Protein AF-A0A560RLJ2-F1 (afdb_monomer_lite)

Secondary structure (DSSP, 8-state):
-HHHHHHSPPEEEHHHHHHHHHS-HHHHHHHHTTS-SSS--SEEE--HHHHHHHHHHHTS----GGGG-----GGGGTGGG-TT----HHHHHHHHHHHHHHHHHHHHHHHGGGGHHHH-THHHH--GGGHHHHHHHHHHHHH-HHHHHHHHHHHHHH-TTS-HHHHTT--TT-HHHHHHHHHHHHHHHHHHH-TT---SS--HHHHHHHHHHHHHHHHHHHHHHHTEEE---HHHHHHHHHH-TTSEEE-

Radius of gyration: 19.1 Å; chains: 1; bounding box: 43×43×51 Å

Foldseek 3Di:
DDVCQVPDAAEDEPLNVLVLLVDALQSSLVVLVPFDPDLDRHF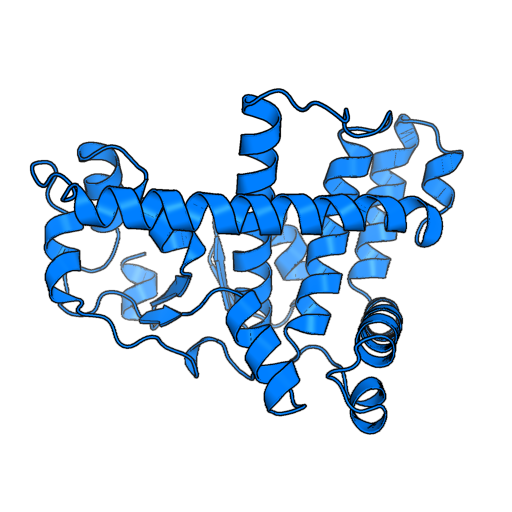YFYFLVVQQVVCLQVVDQSAASVVRTDDDRSNCSVLSNDSPRDDDPVVVVVSVVVVVVLLVLLVVLQVCLVCCCVLQVVLVPDDLVCLVVSLVVVLLLLLDWVSLLVVLLVVQVPDPRHDNVCSVVDGQSHLSSLLSSLSSNLSSVVCSVCVVGADPDHDPVRSVVSSVSSSLSRQLSNCSNNLEHEDPDPSSVVSCCSNRVPGHYHD

Structure (mmCIF, N/CA/C/O backbone):
data_AF-A0A560RLJ2-F1
#
_entry.id   AF-A0A560RLJ2-F1
#
loop_
_atom_site.group_PDB
_atom_site.id
_atom_site.type_symbol
_atom_site.label_atom_id
_atom_site.label_alt_id
_atom_site.label_comp_id
_atom_site.label_asym_id
_atom_site.label_entity_id
_atom_site.label_seq_id
_atom_site.pdbx_PDB_ins_code
_atom_site.Cartn_x
_atom_site.Cartn_y
_atom_site.Cartn_z
_atom_site.occupancy
_atom_site.B_iso_or_equiv
_atom_site.auth_seq_id
_atom_site.auth_comp_id
_atom_site.auth_asym_id
_atom_site.auth_atom_id
_atom_site.pdbx_PDB_model_num
ATOM 1 N N . MET A 1 1 ? -19.774 3.780 5.377 1.00 77.88 1 MET A N 1
ATOM 2 C CA . MET A 1 1 ? -19.182 3.011 6.492 1.00 77.88 1 MET A CA 1
ATOM 3 C C . MET A 1 1 ? -20.236 2.229 7.249 1.00 77.88 1 MET A C 1
ATOM 5 O O . MET A 1 1 ? -20.158 1.018 7.189 1.00 77.88 1 MET A O 1
ATOM 9 N N . THR A 1 2 ? -21.244 2.849 7.870 1.00 74.94 2 THR A N 1
ATOM 10 C CA . THR A 1 2 ? -22.299 2.114 8.603 1.00 74.94 2 THR A CA 1
ATOM 11 C C . THR A 1 2 ? -23.040 1.082 7.746 1.00 74.94 2 THR A C 1
ATOM 13 O O . THR A 1 2 ? -23.203 -0.054 8.168 1.00 74.94 2 THR A O 1
ATOM 16 N N . GLU A 1 3 ? -23.422 1.449 6.520 1.00 81.50 3 GLU A N 1
ATOM 17 C CA . GLU A 1 3 ? -24.050 0.522 5.567 1.00 81.50 3 GLU A CA 1
ATOM 18 C C . GLU A 1 3 ? -23.099 -0.616 5.163 1.00 81.50 3 GLU A C 1
ATOM 20 O O . GLU A 1 3 ? -23.467 -1.781 5.264 1.00 81.50 3 GLU A O 1
ATOM 25 N N . LEU A 1 4 ? -21.840 -0.299 4.833 1.00 85.62 4 LEU A N 1
ATOM 26 C CA . LEU A 1 4 ? -20.817 -1.309 4.518 1.00 85.62 4 LEU A CA 1
ATOM 27 C C . LEU A 1 4 ? -20.626 -2.299 5.671 1.00 85.62 4 LEU A C 1
ATOM 29 O O . LEU A 1 4 ? -20.610 -3.502 5.456 1.00 85.62 4 LEU A O 1
ATOM 33 N N . ALA A 1 5 ? -20.548 -1.797 6.900 1.00 85.69 5 ALA A N 1
ATOM 34 C CA . ALA A 1 5 ? -20.342 -2.618 8.084 1.00 85.69 5 ALA A CA 1
ATOM 35 C C . ALA A 1 5 ? -21.548 -3.496 8.449 1.00 85.69 5 ALA A C 1
ATOM 37 O O . ALA A 1 5 ? -21.397 -4.462 9.188 1.00 85.69 5 ALA A O 1
ATOM 38 N N . SER A 1 6 ? -22.750 -3.166 7.961 1.00 84.94 6 SER A N 1
ATOM 39 C CA . SER A 1 6 ? -23.927 -4.021 8.154 1.00 84.94 6 SER A CA 1
ATOM 40 C C . SER A 1 6 ? -23.924 -5.262 7.256 1.00 84.94 6 SER A C 1
ATOM 42 O O . SER A 1 6 ? -24.571 -6.250 7.594 1.00 84.94 6 SER A O 1
ATOM 44 N N . ALA A 1 7 ? -23.187 -5.223 6.142 1.00 87.44 7 ALA A N 1
ATOM 45 C CA . ALA A 1 7 ? -23.114 -6.308 5.165 1.00 87.44 7 ALA A CA 1
ATOM 46 C C . ALA A 1 7 ? -21.740 -7.003 5.118 1.00 87.44 7 ALA A C 1
ATOM 48 O O . ALA A 1 7 ? -21.640 -8.120 4.612 1.00 87.44 7 ALA A O 1
ATOM 49 N N . HIS A 1 8 ? -20.688 -6.370 5.649 1.00 91.19 8 HIS A N 1
ATOM 50 C CA . HIS A 1 8 ? -19.304 -6.830 5.529 1.00 91.19 8 HIS A CA 1
ATOM 51 C C . HIS A 1 8 ? -18.520 -6.670 6.833 1.00 91.19 8 HIS A C 1
ATOM 53 O O . HIS A 1 8 ? -18.720 -5.717 7.588 1.00 91.19 8 HIS A O 1
ATOM 59 N N . GLY A 1 9 ? -17.555 -7.569 7.050 1.00 92.44 9 GLY A N 1
ATOM 60 C CA . GLY A 1 9 ? -16.481 -7.343 8.014 1.00 92.44 9 GLY A CA 1
ATOM 61 C C . GLY A 1 9 ? -15.547 -6.245 7.507 1.00 92.44 9 GLY A C 1
ATOM 62 O O . GLY A 1 9 ? -15.152 -6.251 6.342 1.00 92.44 9 GLY A O 1
ATOM 63 N N . LEU A 1 10 ? -15.212 -5.283 8.366 1.00 94.88 10 LEU A N 1
ATOM 64 C CA . LEU A 1 10 ? -14.292 -4.204 8.018 1.00 94.88 10 LEU A CA 1
ATOM 65 C C . LEU A 1 10 ? -12.871 -4.586 8.418 1.00 94.88 10 LEU A C 1
ATOM 67 O O . LEU A 1 10 ? -12.620 -4.829 9.595 1.00 94.88 10 LEU A O 1
ATOM 71 N N . LEU A 1 11 ? -11.940 -4.575 7.468 1.00 95.75 11 LEU A N 1
ATOM 72 C CA . LEU A 1 11 ? -10.513 -4.692 7.757 1.00 95.75 11 LEU A CA 1
ATOM 73 C C . LEU A 1 11 ? -9.901 -3.293 7.858 1.00 95.75 11 LEU A C 1
ATOM 75 O O . LEU A 1 11 ? -10.120 -2.442 6.996 1.00 95.75 11 LEU A O 1
ATOM 79 N N . MET A 1 12 ? -9.133 -3.054 8.913 1.00 94.50 12 MET A N 1
ATOM 80 C CA . MET A 1 12 ? -8.344 -1.844 9.102 1.00 94.50 12 MET A CA 1
ATOM 81 C C . MET A 1 12 ? -6.872 -2.209 8.985 1.00 94.50 12 MET A C 1
ATOM 83 O O . MET A 1 12 ? -6.400 -3.099 9.681 1.00 94.50 12 MET A O 1
ATOM 87 N N . THR A 1 13 ? -6.137 -1.520 8.120 1.00 92.50 13 THR A N 1
ATOM 88 C CA . THR A 1 13 ? -4.685 -1.692 8.031 1.00 92.50 13 THR A CA 1
ATOM 89 C C . THR A 1 13 ? -3.998 -0.973 9.190 1.00 92.50 13 THR A C 1
ATOM 91 O O . THR A 1 13 ? -4.479 0.066 9.651 1.00 92.50 13 THR A O 1
ATOM 94 N N . ASP A 1 14 ? -2.837 -1.470 9.626 1.00 89.69 14 ASP A N 1
ATOM 95 C CA . ASP A 1 14 ? -1.974 -0.747 10.578 1.00 89.69 14 ASP A CA 1
ATOM 96 C C . ASP A 1 14 ? -1.680 0.697 10.112 1.00 89.69 14 ASP A C 1
ATOM 98 O O . ASP A 1 14 ? -1.625 1.618 10.927 1.00 89.69 14 ASP A O 1
ATOM 102 N N . ALA A 1 15 ? -1.524 0.899 8.798 1.00 87.31 15 ALA A N 1
ATOM 103 C CA . ALA A 1 15 ? -1.328 2.201 8.161 1.00 87.31 15 ALA A CA 1
ATOM 104 C C . ALA A 1 15 ? -2.524 3.148 8.362 1.00 87.31 15 ALA A C 1
ATOM 106 O O . ALA A 1 15 ? -2.349 4.298 8.767 1.00 87.31 15 ALA A O 1
ATOM 107 N N . LEU A 1 16 ? -3.749 2.662 8.135 1.00 90.44 16 LEU A N 1
ATOM 108 C CA . LEU A 1 16 ? -4.960 3.453 8.347 1.00 90.44 16 LEU A CA 1
ATOM 109 C C . LEU A 1 16 ? -5.159 3.756 9.833 1.00 90.44 16 LEU A C 1
ATOM 111 O O . LEU A 1 16 ? -5.475 4.891 10.182 1.00 90.44 16 LEU A O 1
ATOM 115 N N . LEU A 1 17 ? -4.940 2.775 10.714 1.00 91.12 17 LEU A N 1
ATOM 116 C CA . LEU A 1 17 ? -5.025 3.004 12.154 1.00 91.12 17 LEU A CA 1
ATOM 117 C C . LEU A 1 17 ? -4.051 4.107 12.589 1.00 91.12 17 LEU A C 1
ATOM 119 O O . LEU A 1 17 ? -4.462 5.020 13.302 1.00 91.12 17 LEU A O 1
ATOM 123 N N . TYR A 1 18 ? -2.798 4.054 12.121 1.00 89.69 18 TYR A N 1
ATOM 124 C CA . TYR A 1 18 ? -1.787 5.083 12.374 1.00 89.69 18 TYR A CA 1
ATOM 125 C C . TYR A 1 18 ? -2.265 6.484 11.962 1.00 89.69 18 TYR A C 1
ATOM 127 O O . TYR A 1 18 ? -2.217 7.410 12.776 1.00 89.69 18 TYR A O 1
ATOM 135 N N . GLU A 1 19 ? -2.780 6.640 10.740 1.00 90.31 19 GLU A N 1
ATOM 136 C CA . GLU A 1 19 ? -3.277 7.934 10.257 1.00 90.31 19 GLU A CA 1
ATOM 137 C C . GLU A 1 19 ? -4.464 8.440 11.083 1.00 90.31 19 GLU A C 1
ATOM 139 O O . GLU A 1 19 ? -4.521 9.618 11.444 1.00 90.31 19 GLU A O 1
ATOM 144 N N . LEU A 1 20 ? -5.378 7.546 11.473 1.00 91.56 20 LEU A N 1
ATOM 145 C CA . LEU A 1 20 ? -6.522 7.913 12.302 1.00 91.56 20 LEU A CA 1
ATOM 146 C C . LEU A 1 20 ? -6.104 8.381 13.705 1.00 91.56 20 LEU A C 1
ATOM 148 O O . LEU A 1 20 ? -6.685 9.331 14.231 1.00 91.56 20 LEU A O 1
ATOM 152 N N . VAL A 1 21 ? -5.097 7.754 14.322 1.00 90.19 21 VAL A N 1
ATOM 153 C CA . VAL A 1 21 ? -4.627 8.134 15.671 1.00 90.19 21 VAL A CA 1
ATOM 154 C C . VAL A 1 21 ? -3.652 9.318 15.674 1.00 90.19 21 VAL A C 1
ATOM 156 O O . VAL A 1 21 ? -3.372 9.887 16.731 1.00 90.19 21 VAL A O 1
ATOM 159 N N . LYS A 1 22 ? -3.126 9.709 14.511 1.00 89.00 22 LYS A N 1
ATOM 160 C CA . LYS A 1 22 ? -2.247 10.876 14.338 1.00 89.00 22 LYS A CA 1
ATOM 161 C C . LYS A 1 22 ? -3.000 12.208 14.411 1.00 89.00 22 LYS A C 1
ATOM 163 O O . LYS A 1 22 ? -2.393 13.210 14.788 1.00 89.00 22 LYS A O 1
ATOM 168 N N . GLY A 1 23 ? -4.291 12.218 14.071 1.00 87.69 23 GLY A N 1
ATOM 169 C CA . GLY A 1 23 ? -5.138 13.412 14.115 1.00 87.69 23 GLY A CA 1
ATOM 170 C C . GLY A 1 23 ? -5.290 14.015 15.513 1.00 87.69 23 GLY A C 1
ATOM 171 O O . GLY A 1 23 ? -5.015 13.372 16.532 1.00 87.69 23 GLY A O 1
ATOM 172 N N . THR A 1 24 ? -5.762 15.262 15.560 1.00 91.56 24 THR A N 1
ATOM 173 C CA . THR A 1 24 ? -6.145 15.909 16.825 1.00 91.56 24 THR A CA 1
ATOM 174 C C . THR A 1 24 ? -7.273 15.143 17.520 1.00 91.56 24 THR A C 1
ATOM 176 O O . THR A 1 24 ? -7.962 14.333 16.900 1.00 91.56 24 THR A O 1
ATOM 179 N N . ASP A 1 25 ? -7.494 15.397 18.813 1.00 93.25 25 ASP A N 1
ATOM 180 C CA . ASP A 1 25 ? -8.511 14.677 19.594 1.00 93.25 25 ASP A CA 1
ATOM 181 C C . ASP A 1 25 ? -9.916 14.785 18.974 1.00 93.25 25 ASP A C 1
ATOM 183 O O . ASP A 1 25 ? -10.632 13.789 18.866 1.00 93.25 25 ASP A O 1
ATOM 187 N N . THR A 1 26 ? -10.273 15.959 18.449 1.00 94.00 26 THR A N 1
ATOM 188 C CA . THR A 1 26 ? -11.558 16.197 17.778 1.00 94.00 26 THR A CA 1
ATOM 189 C C . THR A 1 26 ? -11.648 15.547 16.397 1.00 94.00 26 THR A C 1
ATOM 191 O O . THR A 1 26 ? -12.691 14.988 16.052 1.00 94.00 26 THR A O 1
ATOM 194 N N . GLU A 1 27 ? -10.578 15.590 15.599 1.00 94.75 27 GLU A N 1
ATOM 195 C CA . GLU A 1 27 ? -10.529 14.938 14.284 1.00 94.75 27 GLU A CA 1
ATOM 196 C C . GLU A 1 27 ? -10.617 13.419 14.416 1.00 94.75 27 GLU A C 1
ATOM 198 O O . GLU A 1 27 ? -11.459 12.796 13.767 1.00 94.75 27 GLU A O 1
ATOM 203 N N . ARG A 1 28 ? -9.806 12.839 15.310 1.00 94.75 28 ARG A N 1
ATOM 204 C CA . ARG A 1 28 ? -9.797 11.407 15.611 1.00 94.75 28 ARG A CA 1
ATOM 205 C C . ARG A 1 28 ? -11.184 10.941 16.043 1.00 94.75 28 ARG A C 1
ATOM 207 O O . ARG A 1 28 ? -11.714 10.012 15.433 1.00 94.75 28 ARG A O 1
ATOM 214 N N . ALA A 1 29 ? -11.804 11.633 17.001 1.00 94.44 29 ALA A N 1
ATOM 215 C CA . ALA A 1 29 ? -13.177 11.360 17.422 1.00 94.44 29 ALA A CA 1
ATOM 216 C C . ALA A 1 29 ? -14.156 11.379 16.241 1.00 94.44 29 ALA A C 1
ATOM 218 O O . ALA A 1 29 ? -14.927 10.437 16.048 1.00 94.44 29 ALA A O 1
ATOM 219 N N . GLY A 1 30 ? -14.075 12.405 15.390 1.00 94.56 30 GLY A N 1
ATOM 220 C CA . GLY A 1 30 ? -14.908 12.530 14.195 1.00 94.56 30 GLY A CA 1
ATOM 221 C C . GLY A 1 30 ? -14.691 11.427 13.152 1.00 94.56 30 GLY A C 1
ATOM 222 O O . GLY A 1 30 ? -15.638 11.044 12.459 1.00 94.56 30 GLY A O 1
ATOM 223 N N . TRP A 1 31 ? -13.474 10.896 13.017 1.00 93.94 31 TRP A N 1
ATOM 224 C CA . TRP A 1 31 ? -13.189 9.787 12.107 1.00 93.94 31 TRP A CA 1
ATOM 225 C C . TRP A 1 31 ? -13.651 8.444 12.674 1.00 93.94 31 TRP A C 1
ATOM 227 O O . TRP A 1 31 ? -14.351 7.708 11.974 1.00 93.94 31 TRP A O 1
ATOM 237 N N . PHE A 1 32 ? -13.338 8.144 13.937 1.00 93.00 32 PHE A N 1
ATOM 238 C CA . PHE A 1 32 ? -13.761 6.902 14.591 1.00 93.00 32 PHE A CA 1
ATOM 239 C C . PHE A 1 32 ? -15.283 6.827 14.770 1.00 93.00 32 PHE A C 1
ATOM 241 O O . PHE A 1 32 ? -15.855 5.743 14.662 1.00 93.00 32 PHE A O 1
ATOM 248 N N . ALA A 1 33 ? -15.970 7.966 14.916 1.00 92.56 33 ALA A N 1
ATOM 249 C CA . ALA A 1 33 ? -17.431 8.031 14.949 1.00 92.56 33 ALA A CA 1
ATOM 250 C C . ALA A 1 33 ? -18.114 7.483 13.677 1.00 92.56 33 ALA A C 1
ATOM 252 O O . ALA A 1 33 ? -19.304 7.171 13.709 1.00 92.56 33 ALA A O 1
ATOM 253 N N . ARG A 1 34 ? -17.384 7.343 12.559 1.00 91.44 34 ARG A N 1
ATOM 254 C CA . ARG A 1 34 ? -17.909 6.797 11.294 1.00 91.44 34 ARG A CA 1
ATOM 255 C C . ARG A 1 34 ? -18.004 5.272 11.279 1.00 91.44 34 ARG A C 1
ATOM 257 O O . ARG A 1 34 ? -18.688 4.729 10.410 1.00 91.44 34 ARG A O 1
ATOM 264 N N . PHE A 1 35 ? -17.300 4.587 12.176 1.00 91.00 35 PHE A N 1
ATOM 265 C CA . PHE A 1 35 ? -17.398 3.137 12.333 1.00 91.00 35 PHE A CA 1
ATOM 266 C C . PHE A 1 35 ? -18.646 2.776 13.152 1.00 91.00 35 PHE A C 1
ATOM 268 O O . PHE A 1 35 ? -19.163 3.634 13.866 1.00 91.00 35 PHE A O 1
ATOM 275 N N . PRO A 1 36 ? -19.161 1.540 13.100 1.00 90.31 36 PRO A N 1
ATOM 276 C CA . PRO A 1 36 ? -20.263 1.132 13.972 1.00 90.31 36 PRO A CA 1
ATOM 277 C C . PRO A 1 36 ? -19.899 1.290 15.450 1.00 90.31 36 PRO A C 1
ATOM 279 O O . PRO A 1 36 ? -18.736 1.140 15.820 1.00 90.31 36 PRO A O 1
ATOM 282 N N . ASP A 1 37 ? -20.879 1.611 16.290 1.00 89.88 37 ASP A N 1
ATOM 283 C CA . ASP A 1 37 ? -20.700 1.678 17.743 1.00 89.88 37 ASP A CA 1
ATOM 284 C C . ASP A 1 37 ? -20.945 0.295 18.361 1.00 89.88 37 ASP A C 1
ATOM 286 O O . ASP A 1 37 ? -22.002 -0.003 18.912 1.00 89.88 37 ASP A O 1
ATOM 290 N N . VAL A 1 38 ? -19.989 -0.606 18.136 1.00 88.69 38 VAL A N 1
ATOM 291 C CA . VAL A 1 38 ? -20.006 -1.994 18.613 1.00 88.69 38 VAL A CA 1
ATOM 292 C C . VAL A 1 38 ? -18.637 -2.347 19.181 1.00 88.69 38 VAL A C 1
ATOM 294 O O . VAL A 1 38 ? -17.642 -1.716 18.835 1.00 88.69 38 VAL A O 1
ATOM 297 N N . ALA A 1 39 ? -18.570 -3.386 20.016 1.00 86.75 39 ALA A N 1
ATOM 298 C CA . ALA A 1 39 ? -17.339 -3.773 20.709 1.00 86.75 39 ALA A CA 1
ATOM 299 C C . ALA A 1 39 ? -16.160 -4.078 19.769 1.00 86.75 39 ALA A C 1
ATOM 301 O O . ALA A 1 39 ? -15.018 -3.876 20.157 1.00 86.75 39 ALA A O 1
ATOM 302 N N . ARG A 1 40 ? -16.426 -4.561 18.550 1.00 90.44 40 ARG A N 1
ATOM 303 C CA . ARG A 1 40 ? -15.408 -4.921 17.554 1.00 90.44 40 ARG A CA 1
ATOM 304 C C . ARG A 1 40 ? -15.777 -4.322 16.191 1.00 90.44 40 ARG A C 1
ATOM 306 O O . ARG A 1 40 ? -16.392 -5.003 15.375 1.00 90.44 40 ARG A O 1
ATOM 313 N N . PRO A 1 41 ? -15.504 -3.024 15.965 1.00 92.00 41 PRO A N 1
ATOM 314 C CA . PRO A 1 41 ? -16.004 -2.303 14.790 1.00 92.00 41 PRO A CA 1
ATOM 315 C C . PRO A 1 41 ? -15.224 -2.584 13.496 1.00 92.00 41 PRO A C 1
ATOM 317 O O . PRO A 1 41 ? -15.685 -2.218 12.415 1.00 92.00 41 PRO A O 1
ATOM 320 N N . PHE A 1 42 ? -14.042 -3.186 13.606 1.00 94.25 42 PHE A N 1
ATOM 321 C CA . PHE A 1 42 ? -13.166 -3.601 12.513 1.00 94.25 42 PHE A CA 1
ATOM 322 C C . PHE A 1 42 ? -12.213 -4.690 13.016 1.00 94.25 42 PHE A C 1
ATOM 324 O O . PHE A 1 42 ? -12.063 -4.861 14.225 1.00 94.25 42 PHE A O 1
ATOM 331 N N . GLU A 1 43 ? -11.532 -5.366 12.100 1.00 95.44 43 GLU A N 1
ATOM 332 C CA . GLU A 1 43 ? -10.410 -6.261 12.367 1.00 95.44 43 GLU A CA 1
ATOM 333 C C . GLU A 1 43 ? -9.105 -5.599 11.936 1.00 95.44 43 GLU A C 1
ATOM 335 O O . GLU A 1 43 ? -9.005 -5.103 10.814 1.00 95.44 43 GLU A O 1
ATOM 340 N N . LEU A 1 44 ? -8.104 -5.563 12.816 1.00 95.38 44 LEU A N 1
ATOM 341 C CA . LEU A 1 44 ? -6.805 -4.985 12.476 1.00 95.38 44 LEU A CA 1
ATOM 342 C C . LEU A 1 44 ? -5.967 -6.016 11.717 1.00 95.38 44 LEU A C 1
ATOM 344 O O . LEU A 1 44 ? -5.699 -7.094 12.241 1.00 95.38 44 LEU A O 1
ATOM 348 N N . ILE A 1 45 ? -5.519 -5.674 10.514 1.00 96.31 45 ILE A N 1
ATOM 349 C CA . ILE A 1 45 ? -4.607 -6.488 9.705 1.00 96.31 45 ILE A CA 1
ATOM 350 C C . ILE A 1 45 ? -3.217 -5.840 9.658 1.00 96.31 45 ILE A C 1
ATOM 352 O O . ILE A 1 45 ? -3.103 -4.609 9.728 1.00 96.31 45 ILE A O 1
ATOM 356 N N . PRO A 1 46 ? -2.147 -6.647 9.570 1.00 93.75 46 PRO A N 1
ATOM 357 C CA . PRO A 1 46 ? -0.791 -6.135 9.644 1.00 93.75 46 PRO A CA 1
ATOM 358 C C . PRO A 1 46 ? -0.407 -5.348 8.384 1.00 93.75 46 PRO A C 1
ATOM 360 O O . PRO A 1 46 ? -1.068 -5.421 7.347 1.00 93.75 46 PRO A O 1
ATOM 363 N N . ASN A 1 47 ? 0.688 -4.591 8.468 1.00 92.19 47 ASN A N 1
ATOM 364 C CA . ASN A 1 47 ? 1.280 -3.950 7.292 1.00 92.19 47 ASN A CA 1
ATOM 365 C C . ASN A 1 47 ? 1.788 -4.986 6.253 1.00 92.19 47 ASN A C 1
ATOM 367 O O . ASN A 1 47 ? 2.028 -6.150 6.599 1.00 92.19 47 ASN A O 1
ATOM 371 N N . PRO A 1 48 ? 2.010 -4.578 4.987 1.00 94.44 48 PRO A N 1
ATOM 372 C CA . PRO A 1 48 ? 2.536 -5.474 3.954 1.00 94.44 48 PRO A CA 1
ATOM 373 C C . PRO A 1 48 ? 3.873 -6.136 4.303 1.00 94.44 48 PRO A C 1
ATOM 375 O O . PRO A 1 48 ? 4.084 -7.291 3.946 1.00 94.44 48 PRO A O 1
ATOM 378 N N . GLY A 1 49 ? 4.757 -5.452 5.038 1.00 92.81 49 GLY A N 1
ATOM 379 C CA . GLY A 1 49 ? 6.066 -5.989 5.423 1.00 92.81 49 GLY A CA 1
ATOM 380 C C . GLY A 1 49 ? 5.981 -7.250 6.293 1.00 92.81 49 GLY A C 1
ATOM 381 O O . GLY A 1 49 ? 6.793 -8.163 6.143 1.00 92.81 49 GLY A O 1
ATOM 382 N N . VAL A 1 50 ? 4.972 -7.357 7.164 1.00 93.56 50 VAL A N 1
ATOM 383 C CA . VAL A 1 50 ? 4.707 -8.588 7.932 1.00 93.56 50 VAL A CA 1
ATOM 384 C C . VAL A 1 50 ? 4.283 -9.729 7.008 1.00 93.56 50 VAL A C 1
ATOM 386 O O . VAL A 1 50 ? 4.778 -10.844 7.160 1.00 93.56 50 VAL A O 1
ATOM 389 N N . LEU A 1 51 ? 3.411 -9.459 6.033 1.00 95.88 51 LEU A N 1
ATOM 390 C CA . LEU A 1 51 ? 2.970 -10.473 5.071 1.00 95.88 51 LEU A CA 1
ATOM 391 C C . LEU A 1 51 ? 4.121 -10.923 4.166 1.00 95.88 51 LEU A C 1
ATOM 393 O O . LEU A 1 51 ? 4.258 -12.111 3.904 1.00 95.88 51 LEU A O 1
ATOM 397 N N . MET A 1 52 ? 5.003 -10.009 3.758 1.00 93.56 52 MET A N 1
ATOM 398 C CA . MET A 1 52 ? 6.205 -10.360 2.995 1.00 93.56 52 MET A CA 1
ATOM 399 C C . MET A 1 52 ? 7.139 -11.250 3.800 1.00 93.56 52 MET A C 1
ATOM 401 O O . MET A 1 52 ? 7.679 -12.219 3.277 1.00 93.56 52 MET A O 1
ATOM 405 N N . ARG A 1 53 ? 7.320 -10.952 5.092 1.00 92.62 53 ARG A N 1
ATOM 406 C CA . ARG A 1 53 ? 8.099 -11.815 5.982 1.00 92.62 53 ARG A CA 1
ATOM 407 C C . ARG A 1 53 ? 7.486 -13.206 6.079 1.00 92.62 53 ARG A C 1
ATOM 409 O O . ARG A 1 53 ? 8.222 -14.181 6.006 1.00 92.62 53 ARG A O 1
ATOM 416 N N . HIS A 1 54 ? 6.161 -13.302 6.158 1.00 94.00 54 HIS A N 1
ATOM 417 C CA . HIS A 1 54 ? 5.479 -14.590 6.099 1.00 94.00 54 HIS A CA 1
ATOM 418 C C . HIS A 1 54 ? 5.778 -15.329 4.785 1.00 94.00 54 HIS A C 1
ATOM 420 O O . HIS A 1 54 ? 6.043 -16.530 4.826 1.00 94.00 54 HIS A O 1
ATOM 426 N N . GLU A 1 55 ? 5.782 -14.643 3.636 1.00 93.44 55 GLU A N 1
ATOM 427 C CA . GLU A 1 55 ? 6.163 -15.266 2.359 1.00 93.44 55 GLU A CA 1
ATOM 428 C C . GLU A 1 55 ? 7.597 -15.775 2.351 1.00 93.44 55 GLU A C 1
ATOM 430 O O . GLU A 1 55 ? 7.850 -16.865 1.848 1.00 93.44 55 GLU A O 1
ATOM 435 N N . LEU A 1 56 ? 8.522 -15.005 2.924 1.00 89.50 56 LEU A N 1
ATOM 436 C CA . LEU A 1 56 ? 9.932 -15.371 3.045 1.00 89.50 56 LEU A CA 1
ATOM 437 C C . LEU A 1 56 ? 10.111 -16.597 3.954 1.00 89.50 56 LEU A C 1
ATOM 439 O O . LEU A 1 56 ? 10.782 -17.554 3.584 1.00 89.50 56 LEU A O 1
ATOM 443 N N . GLU A 1 57 ? 9.488 -16.587 5.134 1.00 90.75 57 GLU A N 1
ATOM 444 C CA . GLU A 1 57 ? 9.623 -17.637 6.152 1.00 90.75 57 GLU A CA 1
ATOM 445 C C . GLU A 1 57 ? 8.965 -18.957 5.732 1.00 90.75 57 GLU A C 1
ATOM 447 O O . GLU A 1 57 ? 9.505 -20.032 5.994 1.00 90.75 57 GLU A O 1
ATOM 452 N N . ASN A 1 58 ? 7.805 -18.881 5.076 1.00 90.44 58 ASN A N 1
ATOM 453 C CA . ASN A 1 58 ? 7.028 -20.056 4.673 1.00 90.44 58 ASN A CA 1
ATOM 454 C C . ASN A 1 58 ? 7.262 -20.447 3.218 1.00 90.44 58 ASN A C 1
ATOM 456 O O . ASN A 1 58 ? 6.827 -21.520 2.796 1.00 90.44 58 ASN A O 1
ATOM 460 N N . ASN A 1 59 ? 7.953 -19.592 2.459 1.00 88.56 59 ASN A N 1
ATOM 461 C CA . ASN A 1 59 ? 8.277 -19.812 1.060 1.00 88.56 59 ASN A CA 1
ATOM 462 C C . ASN A 1 59 ? 6.995 -20.145 0.259 1.00 88.56 59 ASN A C 1
ATOM 464 O O . ASN A 1 59 ? 6.916 -21.131 -0.473 1.00 88.56 59 ASN A O 1
ATOM 468 N N . ALA A 1 60 ? 5.945 -19.354 0.483 1.00 91.50 60 ALA A N 1
ATOM 469 C CA . ALA A 1 60 ? 4.607 -19.512 -0.085 1.00 91.50 60 ALA A CA 1
ATOM 470 C C . ALA A 1 60 ? 3.852 -18.177 -0.014 1.00 91.50 60 ALA A C 1
ATOM 472 O O . ALA A 1 60 ? 4.151 -17.363 0.856 1.00 91.50 60 ALA A O 1
ATOM 473 N N . ALA A 1 61 ? 2.850 -17.981 -0.876 1.00 94.44 61 ALA A N 1
ATOM 474 C CA . ALA A 1 61 ? 1.965 -16.816 -0.815 1.00 94.44 61 ALA A CA 1
ATOM 475 C C . ALA A 1 61 ? 1.398 -16.618 0.601 1.00 94.44 61 ALA A C 1
ATOM 477 O O . ALA A 1 61 ? 1.051 -17.590 1.282 1.00 94.44 61 ALA A O 1
ATOM 478 N N . CYS A 1 62 ? 1.266 -15.365 1.042 1.00 94.69 62 CYS A N 1
ATOM 479 C CA . CYS A 1 62 ? 0.728 -15.079 2.372 1.00 94.69 62 CYS A CA 1
ATOM 480 C C . CYS A 1 62 ? -0.763 -15.425 2.507 1.00 94.69 62 CYS A C 1
ATOM 482 O O . CYS A 1 62 ? -1.239 -15.611 3.624 1.00 94.69 62 CYS A O 1
ATOM 484 N N . GLY A 1 63 ? -1.499 -15.529 1.399 1.00 94.75 63 GLY A N 1
ATOM 485 C CA . GLY A 1 63 ? -2.953 -15.672 1.414 1.00 94.75 63 GLY A CA 1
ATOM 486 C C . GLY A 1 63 ? -3.659 -14.351 1.732 1.00 94.75 63 GLY A C 1
ATOM 487 O O . GLY A 1 63 ? -3.078 -13.272 1.597 1.00 94.75 63 GLY A O 1
ATOM 488 N N . LEU A 1 64 ? -4.927 -14.439 2.142 1.00 97.06 64 LEU A N 1
ATOM 489 C CA . LEU A 1 64 ? -5.776 -13.270 2.380 1.00 97.06 64 LEU A CA 1
ATOM 490 C C . LEU A 1 64 ? -5.292 -12.466 3.598 1.00 97.06 64 LEU A C 1
ATOM 492 O O . LEU A 1 64 ? -5.061 -13.055 4.653 1.00 97.06 64 LEU A O 1
ATOM 496 N N . PRO A 1 65 ? -5.210 -11.127 3.535 1.00 97.56 65 PRO A N 1
ATOM 497 C CA . PRO A 1 65 ? -4.929 -10.305 4.710 1.00 97.56 65 PRO A CA 1
ATOM 498 C C . PRO A 1 65 ? -5.845 -10.598 5.911 1.00 97.56 65 PRO A C 1
ATOM 500 O O . PRO A 1 65 ? -5.378 -10.588 7.052 1.00 97.56 65 PRO A O 1
ATOM 503 N N . SER A 1 66 ? -7.119 -10.930 5.679 1.00 97.00 66 SER A N 1
ATOM 504 C CA . SER A 1 66 ? -8.070 -11.342 6.721 1.00 97.00 66 SER A CA 1
ATOM 505 C C . SER A 1 66 ? -7.709 -12.637 7.460 1.00 97.00 66 SER A C 1
ATOM 507 O O . SER A 1 66 ? -8.210 -12.853 8.565 1.00 97.00 66 SER A O 1
ATOM 509 N N . SER A 1 67 ? -6.810 -13.484 6.943 1.00 96.56 67 SER A N 1
ATOM 510 C CA . SER A 1 67 ? -6.293 -14.632 7.705 1.00 96.56 67 SER A CA 1
ATOM 511 C C . SER A 1 67 ? -5.189 -14.258 8.699 1.00 96.56 67 SER A C 1
ATOM 513 O O . SER A 1 67 ? -4.790 -15.095 9.504 1.00 96.56 67 SER A O 1
ATOM 515 N N . HIS A 1 68 ? -4.710 -13.010 8.672 1.00 96.25 68 HIS A N 1
ATOM 516 C CA . HIS A 1 68 ? -3.606 -12.507 9.503 1.00 96.25 68 HIS A CA 1
ATOM 517 C C . HIS A 1 68 ? -4.056 -11.469 10.534 1.00 96.25 68 HIS A C 1
ATOM 519 O O . HIS A 1 68 ? -3.257 -10.650 10.987 1.00 96.25 68 HIS A O 1
ATOM 525 N N . VAL A 1 69 ? -5.339 -11.477 10.906 1.00 96.06 69 VAL A N 1
ATOM 526 C CA . VAL A 1 69 ? -5.906 -10.523 11.869 1.00 96.06 69 VAL A CA 1
ATOM 527 C C . VAL A 1 69 ? -5.110 -10.518 13.174 1.00 96.06 69 VAL A C 1
ATOM 529 O O . VAL A 1 69 ? -4.877 -11.549 13.810 1.00 96.06 69 VAL A O 1
ATOM 532 N N . ARG A 1 70 ? -4.709 -9.320 13.593 1.00 93.00 70 ARG A N 1
ATOM 533 C CA . ARG A 1 70 ? -3.982 -9.081 14.833 1.00 93.00 70 ARG A CA 1
ATOM 534 C C . ARG A 1 70 ? -4.937 -9.178 16.013 1.00 93.00 70 ARG A C 1
ATOM 536 O O . ARG A 1 70 ? -6.013 -8.587 16.014 1.00 93.00 70 ARG A O 1
ATOM 543 N N . ASN A 1 71 ? -4.498 -9.863 17.063 1.00 89.44 71 ASN A N 1
ATOM 544 C CA . ASN A 1 71 ? -5.219 -9.871 18.328 1.00 89.44 71 ASN A CA 1
ATOM 545 C C . ASN A 1 71 ? -4.994 -8.536 19.055 1.00 89.44 71 ASN A C 1
ATOM 547 O O . ASN A 1 71 ? -3.905 -8.300 19.584 1.00 89.44 71 ASN A O 1
ATOM 551 N N . ILE A 1 72 ? -6.003 -7.665 19.046 1.00 87.88 72 ILE A N 1
ATOM 552 C CA . ILE A 1 72 ? -5.978 -6.372 19.734 1.00 87.88 72 ILE A CA 1
ATOM 553 C C . ILE A 1 72 ? -7.126 -6.250 20.731 1.00 87.88 72 ILE A C 1
ATOM 555 O O . ILE A 1 72 ? -8.198 -6.829 20.557 1.00 87.88 72 ILE A O 1
ATOM 559 N N . ASP A 1 73 ? -6.908 -5.444 21.766 1.00 86.00 73 ASP A N 1
ATOM 560 C CA . ASP A 1 73 ? -7.976 -5.062 22.679 1.00 86.00 73 ASP A CA 1
ATOM 561 C C . ASP A 1 73 ? -8.822 -3.939 22.062 1.00 86.00 73 ASP A C 1
ATOM 563 O O . ASP A 1 73 ? -8.410 -2.778 21.992 1.00 86.00 73 ASP A O 1
ATOM 567 N N . HIS A 1 74 ? -10.031 -4.286 21.620 1.00 87.56 74 HIS A N 1
ATOM 568 C CA . HIS A 1 74 ? -10.963 -3.324 21.041 1.00 87.56 74 HIS A CA 1
ATOM 569 C C . HIS A 1 74 ? -11.667 -2.439 22.079 1.00 87.56 74 HIS A C 1
ATOM 571 O O . HIS A 1 74 ? -12.330 -1.477 21.684 1.00 87.56 74 HIS A O 1
ATOM 577 N N . SER A 1 75 ? -11.516 -2.689 23.386 1.00 82.62 75 SER A N 1
ATOM 578 C CA . SER A 1 75 ? -12.153 -1.876 24.434 1.00 82.62 75 SER A CA 1
ATOM 579 C C . SER A 1 75 ? -11.744 -0.397 24.365 1.00 82.62 75 SER A C 1
ATOM 581 O O . SER A 1 75 ? -12.549 0.493 24.644 1.00 82.62 75 SER A O 1
ATOM 583 N N . TYR A 1 76 ? -10.532 -0.120 23.877 1.00 83.00 76 TYR A N 1
ATOM 584 C CA . TYR A 1 76 ? -10.009 1.231 23.671 1.00 83.00 76 TYR A CA 1
ATOM 585 C C . TYR A 1 76 ? -10.603 1.945 22.448 1.00 83.00 76 TYR A C 1
ATOM 587 O O . TYR A 1 76 ? -10.505 3.168 22.352 1.00 83.00 76 TYR A O 1
ATOM 595 N N . THR A 1 77 ? -11.258 1.235 21.520 1.00 84.06 77 THR A N 1
ATOM 596 C CA . THR A 1 77 ? -11.830 1.868 20.315 1.00 84.06 77 THR A CA 1
ATOM 597 C C . THR A 1 77 ? -12.944 2.859 20.644 1.00 84.06 77 THR A C 1
ATOM 599 O O . THR A 1 77 ? -13.084 3.863 19.946 1.00 84.06 77 THR A O 1
ATOM 602 N N . ALA A 1 78 ? -13.679 2.640 21.741 1.00 87.19 78 ALA A N 1
ATOM 603 C CA . ALA A 1 78 ? -14.675 3.583 22.244 1.00 87.19 78 ALA A CA 1
ATOM 604 C C . ALA A 1 78 ? -14.038 4.910 22.692 1.00 87.19 78 ALA A C 1
ATOM 606 O O . ALA A 1 78 ? -14.589 5.975 22.423 1.00 87.19 78 ALA A O 1
ATOM 607 N N . LEU A 1 79 ? -12.844 4.864 23.295 1.00 90.81 79 LEU A N 1
ATOM 608 C CA . LEU A 1 79 ? -12.115 6.064 23.722 1.00 90.81 79 LEU A CA 1
ATOM 609 C C . LEU A 1 79 ? -11.676 6.914 22.528 1.00 90.81 79 LEU A C 1
ATOM 611 O O . LEU A 1 79 ? -11.719 8.137 22.596 1.00 90.81 79 LEU A O 1
ATOM 615 N N . TYR A 1 80 ? -11.326 6.296 21.396 1.00 91.19 80 TYR A N 1
ATOM 616 C CA . TYR A 1 80 ? -10.973 7.049 20.189 1.00 91.19 80 TYR A CA 1
ATOM 617 C C . TYR A 1 80 ? -12.142 7.822 19.571 1.00 91.19 80 TYR A C 1
ATOM 619 O O . TYR A 1 80 ? -11.894 8.678 18.726 1.00 91.19 80 TYR A O 1
ATOM 627 N N . ARG A 1 81 ? -13.388 7.554 19.987 1.00 92.38 81 ARG A N 1
ATOM 628 C CA . ARG A 1 81 ? -14.594 8.294 19.574 1.00 92.38 81 ARG A CA 1
ATOM 629 C C . ARG A 1 81 ? -14.888 9.495 20.474 1.00 92.38 81 ARG A C 1
ATOM 631 O O . ARG A 1 81 ? -15.722 10.320 20.109 1.00 92.38 81 ARG A O 1
ATOM 638 N N . ASP A 1 82 ? -14.244 9.584 21.635 1.00 93.00 82 ASP A N 1
ATOM 639 C CA . ASP A 1 82 ? -14.456 10.655 22.604 1.00 93.00 82 ASP A CA 1
ATOM 640 C C . ASP A 1 82 ? -13.549 11.860 22.277 1.00 93.00 82 ASP A C 1
ATOM 642 O O . ASP A 1 82 ? -12.323 11.725 22.304 1.00 93.00 82 ASP A O 1
ATOM 646 N N . PRO A 1 83 ? -14.107 13.052 21.985 1.00 94.88 83 PRO A N 1
ATOM 647 C CA . PRO A 1 83 ? -13.313 14.246 21.684 1.00 94.88 83 PRO A CA 1
ATOM 648 C C . PRO A 1 83 ? -12.527 14.789 22.888 1.00 94.88 83 PRO A C 1
ATOM 650 O O . PRO A 1 83 ? -11.696 15.676 22.708 1.00 94.88 83 PRO A O 1
ATOM 653 N N . SER A 1 84 ? -12.808 14.308 24.104 1.00 94.81 84 SER A N 1
ATOM 654 C CA . SER A 1 84 ? -12.099 14.666 25.339 1.00 94.81 84 SER A CA 1
ATOM 655 C C . SER A 1 84 ? -10.990 13.685 25.721 1.00 94.81 84 SER A C 1
ATOM 657 O O . SER A 1 84 ? -10.174 13.986 26.593 1.00 94.81 84 SER A O 1
ATOM 659 N N . TYR A 1 85 ? -10.937 12.518 25.076 1.00 93.31 85 TYR A N 1
ATOM 660 C CA . TYR A 1 85 ? -9.864 11.562 25.290 1.00 93.31 85 TYR A CA 1
ATOM 661 C C . TYR A 1 85 ? -8.582 12.081 24.645 1.00 93.31 85 TYR A C 1
ATOM 663 O O . TYR A 1 85 ? -8.563 12.352 23.448 1.00 93.31 85 TYR A O 1
ATOM 671 N N . SER A 1 86 ? -7.496 12.147 25.412 1.00 91.75 86 SER A N 1
ATOM 672 C CA . SER A 1 86 ? -6.155 12.422 24.890 1.00 91.75 86 SER A CA 1
ATOM 673 C C . SER A 1 86 ? -5.305 11.157 24.945 1.00 91.75 86 SER A C 1
ATOM 675 O O . SER A 1 86 ? -5.299 10.438 25.946 1.00 91.75 86 SER A O 1
ATOM 677 N N . ILE A 1 87 ? -4.570 10.888 23.864 1.00 89.25 87 ILE A N 1
ATOM 678 C CA . ILE A 1 87 ? -3.733 9.689 23.759 1.00 89.25 87 ILE A CA 1
ATOM 679 C C . ILE A 1 87 ? -2.625 9.734 24.832 1.00 89.25 87 ILE A C 1
ATOM 681 O O . ILE A 1 87 ? -1.895 10.727 24.910 1.00 89.25 87 ILE A O 1
ATOM 685 N N . PRO A 1 88 ? -2.460 8.665 25.634 1.00 90.38 88 PRO A N 1
ATOM 686 C CA . PRO A 1 88 ? -1.389 8.549 26.614 1.00 90.38 88 PRO A CA 1
ATOM 687 C C . PRO A 1 88 ? 0.025 8.764 26.026 1.00 90.38 88 PRO A C 1
ATOM 689 O O . PRO A 1 88 ? 0.295 8.348 24.894 1.00 90.38 88 PRO A O 1
ATOM 692 N N . PRO A 1 89 ? 0.965 9.379 26.775 1.00 89.00 89 PRO A N 1
ATOM 693 C CA . PRO A 1 89 ? 2.316 9.682 26.282 1.00 89.00 89 PRO A CA 1
ATOM 694 C C . PRO A 1 89 ? 3.129 8.476 25.788 1.00 89.00 89 PRO A C 1
ATOM 696 O O . PRO A 1 89 ? 3.957 8.609 24.889 1.00 89.00 89 PRO A O 1
ATOM 699 N N . ASP A 1 90 ? 2.924 7.302 26.373 1.00 87.25 90 ASP A N 1
ATOM 700 C CA . ASP A 1 90 ? 3.528 6.033 25.963 1.00 87.25 90 ASP A CA 1
ATOM 701 C C . ASP A 1 90 ? 3.025 5.570 24.589 1.00 87.25 90 ASP A C 1
ATOM 703 O O . ASP A 1 90 ? 3.832 5.191 23.737 1.00 87.25 90 ASP A O 1
ATOM 707 N N . LEU A 1 91 ? 1.724 5.706 24.320 1.00 85.00 91 LEU A N 1
ATOM 708 C CA . LEU A 1 91 ? 1.152 5.424 23.001 1.00 85.00 91 LEU A CA 1
ATOM 709 C C . LEU A 1 91 ? 1.588 6.455 21.949 1.00 85.00 91 LEU A C 1
ATOM 711 O O . LEU A 1 91 ? 1.789 6.100 20.789 1.00 85.00 91 LEU A O 1
ATOM 715 N N . ILE A 1 92 ? 1.817 7.713 22.346 1.00 86.44 92 ILE A N 1
ATOM 716 C CA . ILE A 1 92 ? 2.418 8.725 21.461 1.00 86.44 92 ILE A CA 1
ATOM 717 C C . ILE A 1 92 ? 3.835 8.309 21.041 1.00 86.44 92 ILE A C 1
ATOM 719 O O . ILE A 1 92 ? 4.173 8.423 19.866 1.00 86.44 92 ILE A O 1
ATOM 723 N N . LYS A 1 93 ? 4.659 7.784 21.958 1.00 85.50 93 LYS A N 1
ATOM 724 C CA . LYS A 1 93 ? 6.007 7.291 21.613 1.00 85.50 93 LYS A CA 1
ATOM 725 C C . LYS A 1 93 ? 5.961 6.119 20.635 1.00 85.50 93 LYS A C 1
ATOM 727 O O . LYS A 1 93 ? 6.729 6.103 19.680 1.00 85.50 93 LYS A O 1
ATOM 732 N N . LEU A 1 94 ? 5.049 5.168 20.848 1.00 83.94 94 LEU A N 1
ATOM 733 C CA . LEU A 1 94 ? 4.827 4.055 19.917 1.00 83.94 94 LEU A CA 1
ATOM 734 C C . LEU A 1 94 ? 4.411 4.556 18.528 1.00 83.94 94 LEU A C 1
ATOM 736 O O . LEU A 1 94 ? 4.899 4.056 17.517 1.00 83.94 94 LEU A O 1
ATOM 740 N N . ARG A 1 95 ? 3.562 5.589 18.472 1.00 85.62 95 ARG A N 1
ATOM 741 C CA . ARG A 1 95 ? 3.173 6.243 17.219 1.00 85.62 95 ARG A CA 1
ATOM 742 C C . ARG A 1 95 ? 4.367 6.881 16.504 1.00 85.62 95 ARG A C 1
ATOM 744 O O . ARG A 1 95 ? 4.447 6.777 15.286 1.00 85.62 95 ARG A O 1
ATOM 751 N N . GLU A 1 96 ? 5.293 7.523 17.217 1.00 84.81 96 GLU A N 1
ATOM 752 C CA . GLU A 1 96 ? 6.510 8.051 16.579 1.00 84.81 96 GLU A CA 1
ATOM 753 C C . GLU A 1 96 ? 7.391 6.924 16.018 1.00 84.81 96 GLU A C 1
ATOM 755 O O . GLU A 1 96 ? 7.867 7.054 14.900 1.00 84.81 96 GLU A O 1
ATOM 760 N N . GLY A 1 97 ? 7.504 5.775 16.693 1.00 84.62 97 GLY A N 1
ATOM 761 C CA . GLY A 1 97 ? 8.190 4.608 16.114 1.00 84.62 97 GLY A CA 1
ATOM 762 C C . GLY A 1 97 ? 7.548 4.122 14.806 1.00 84.62 97 GLY A C 1
ATOM 763 O O . GLY A 1 97 ? 8.241 3.780 13.855 1.00 84.62 97 GLY A O 1
ATOM 764 N N . LYS A 1 98 ? 6.212 4.182 14.701 1.00 87.00 98 LYS A N 1
ATOM 765 C CA . LYS A 1 98 ? 5.507 3.836 13.456 1.00 87.00 98 LYS A CA 1
ATOM 766 C C . LYS A 1 98 ? 5.804 4.805 12.308 1.00 87.00 98 LYS A C 1
ATOM 768 O O . LYS A 1 98 ? 5.760 4.417 11.144 1.00 87.00 98 LYS A O 1
ATOM 773 N N . LYS A 1 99 ? 6.101 6.064 12.624 1.00 88.12 99 LYS A N 1
ATOM 774 C CA . LYS A 1 99 ? 6.509 7.059 11.630 1.00 88.12 99 LYS A CA 1
ATOM 775 C C . LYS A 1 99 ? 7.871 6.718 11.027 1.00 88.12 99 LYS A C 1
ATOM 777 O O . LYS A 1 99 ? 8.030 6.901 9.825 1.00 88.12 99 LYS A O 1
ATOM 782 N N . ASP A 1 100 ? 8.798 6.208 11.835 1.00 89.19 100 ASP A N 1
ATOM 783 C CA . ASP A 1 100 ? 10.115 5.775 11.360 1.00 89.19 100 ASP A CA 1
ATOM 784 C C . ASP A 1 100 ? 9.977 4.597 10.376 1.00 89.19 100 ASP A C 1
ATOM 786 O O . ASP A 1 100 ? 10.577 4.627 9.307 1.00 89.19 100 ASP A O 1
ATOM 790 N N . GLU A 1 101 ? 9.088 3.631 10.650 1.00 89.81 101 GLU A N 1
ATOM 791 C CA . GLU A 1 101 ? 8.767 2.552 9.692 1.00 89.81 101 GLU A CA 1
ATOM 792 C C . GLU A 1 101 ? 8.223 3.101 8.359 1.00 89.81 101 GLU A C 1
ATOM 794 O O . GLU A 1 101 ? 8.631 2.670 7.285 1.00 89.81 101 GLU A O 1
ATOM 799 N N . ILE A 1 102 ? 7.320 4.087 8.405 1.00 91.88 102 ILE A N 1
ATOM 800 C CA . ILE A 1 102 ? 6.773 4.718 7.190 1.00 91.88 102 ILE A CA 1
ATOM 801 C C . ILE A 1 102 ? 7.862 5.490 6.433 1.00 91.88 102 ILE A C 1
ATOM 803 O O . ILE A 1 102 ? 7.821 5.583 5.205 1.00 91.88 102 ILE A O 1
ATOM 807 N N . ASP A 1 103 ? 8.829 6.067 7.145 1.00 92.31 103 ASP A N 1
ATOM 808 C CA . ASP A 1 103 ? 9.991 6.706 6.538 1.00 92.31 103 ASP A CA 1
ATOM 809 C C . ASP A 1 103 ? 10.881 5.696 5.810 1.00 92.31 103 ASP A C 1
ATOM 811 O O . ASP A 1 103 ? 11.284 5.969 4.680 1.00 92.31 103 ASP A O 1
ATOM 815 N N . GLU A 1 104 ? 11.115 4.523 6.397 1.00 92.56 104 GLU A N 1
ATOM 816 C CA . GLU A 1 104 ? 11.832 3.427 5.739 1.00 92.56 104 GLU A CA 1
ATOM 817 C C . GLU A 1 104 ? 11.086 2.937 4.489 1.00 92.56 104 GLU A C 1
ATOM 819 O O . GLU A 1 104 ? 11.688 2.830 3.419 1.00 92.56 104 GLU A O 1
ATOM 824 N N . ASP A 1 105 ? 9.770 2.722 4.582 1.00 92.75 105 ASP A N 1
ATOM 825 C CA . ASP A 1 105 ? 8.930 2.329 3.442 1.00 92.75 105 ASP A CA 1
ATOM 826 C C . ASP A 1 105 ? 8.933 3.403 2.336 1.00 92.75 105 ASP A C 1
ATOM 828 O O . ASP A 1 105 ? 8.911 3.096 1.141 1.00 92.75 105 ASP A O 1
ATOM 832 N N . THR A 1 106 ? 8.994 4.681 2.725 1.00 94.50 106 THR A N 1
ATOM 833 C CA . THR A 1 106 ? 9.121 5.813 1.798 1.00 94.50 106 THR A CA 1
ATOM 834 C C . THR A 1 106 ? 10.443 5.775 1.058 1.00 94.50 106 THR A C 1
ATOM 836 O O . THR A 1 106 ? 10.462 5.915 -0.164 1.00 94.50 106 THR A O 1
ATOM 839 N N . ASP A 1 107 ? 11.543 5.574 1.774 1.00 94.25 107 ASP A N 1
ATOM 840 C CA . ASP A 1 107 ? 12.860 5.513 1.158 1.00 94.25 107 ASP A CA 1
ATOM 841 C C . ASP A 1 107 ? 12.966 4.275 0.241 1.00 94.25 107 ASP A C 1
ATOM 843 O O . ASP A 1 107 ? 13.453 4.396 -0.883 1.00 94.25 107 ASP A O 1
ATOM 847 N N . GLN A 1 108 ? 12.395 3.125 0.628 1.00 91.75 108 GLN A N 1
ATOM 848 C CA . GLN A 1 108 ? 12.286 1.938 -0.234 1.00 91.75 108 GLN A CA 1
ATOM 849 C C . GLN A 1 108 ? 11.487 2.212 -1.513 1.00 91.75 108 GLN A C 1
ATOM 851 O O . GLN A 1 108 ? 11.965 1.906 -2.608 1.00 91.75 108 GLN A O 1
ATOM 856 N N . LEU A 1 109 ? 10.304 2.827 -1.412 1.00 93.62 109 LEU A N 1
ATOM 857 C CA . LEU A 1 109 ? 9.521 3.203 -2.591 1.00 93.62 109 LEU A CA 1
ATOM 858 C C . LEU A 1 109 ? 10.324 4.143 -3.498 1.00 93.62 109 LEU A C 1
ATOM 860 O O . LEU A 1 109 ? 10.311 3.982 -4.715 1.00 93.62 109 LEU A O 1
ATOM 864 N N . LEU A 1 110 ? 11.063 5.096 -2.927 1.00 93.69 110 LEU A N 1
ATOM 865 C CA . LEU A 1 110 ? 11.882 6.020 -3.707 1.00 93.69 110 LEU A CA 1
ATOM 866 C C . LEU A 1 110 ? 13.008 5.312 -4.456 1.00 93.69 110 LEU A C 1
ATOM 868 O O . LEU A 1 110 ? 13.256 5.682 -5.595 1.00 93.69 110 LEU A O 1
ATOM 872 N N . THR A 1 111 ? 13.626 4.263 -3.905 1.00 92.44 111 THR A N 1
ATOM 873 C CA . THR A 1 111 ? 14.628 3.486 -4.666 1.00 92.44 111 THR A CA 1
ATOM 874 C C . THR A 1 111 ? 14.050 2.821 -5.915 1.00 92.44 111 THR A C 1
ATOM 876 O O . THR A 1 111 ? 14.753 2.642 -6.909 1.00 92.44 111 THR A O 1
ATOM 879 N N . LEU A 1 112 ? 12.750 2.508 -5.921 1.00 92.69 112 LEU A N 1
ATOM 880 C CA . LEU A 1 112 ? 12.097 1.908 -7.081 1.00 92.69 112 LEU A CA 1
ATOM 881 C C . LEU A 1 112 ? 11.950 2.907 -8.243 1.00 92.69 112 LEU A C 1
ATOM 883 O O . LEU A 1 112 ? 11.784 2.481 -9.387 1.00 92.69 112 LEU A O 1
ATOM 887 N N . ILE A 1 113 ? 12.068 4.221 -8.005 1.00 92.50 113 ILE A N 1
ATOM 888 C CA . ILE A 1 113 ? 11.985 5.230 -9.074 1.00 92.50 113 ILE A CA 1
ATOM 889 C C . ILE A 1 113 ? 13.083 5.049 -10.127 1.00 92.50 113 ILE A C 1
ATOM 891 O O . ILE A 1 113 ? 12.837 5.270 -11.313 1.00 92.50 113 ILE A O 1
ATOM 895 N N . ASP A 1 114 ? 14.256 4.567 -9.713 1.00 88.88 114 ASP A N 1
ATOM 896 C CA . ASP A 1 114 ? 15.411 4.353 -10.588 1.00 88.88 114 ASP A CA 1
ATOM 897 C C . ASP A 1 114 ? 15.194 3.184 -11.560 1.00 88.88 114 ASP A C 1
ATOM 899 O O . ASP A 1 114 ? 15.878 3.071 -12.577 1.00 88.88 114 ASP A O 1
ATOM 903 N N . SER A 1 115 ? 14.190 2.339 -11.302 1.00 91.06 115 SER A N 1
ATOM 904 C CA . SER A 1 115 ? 13.778 1.289 -12.236 1.00 91.06 115 SER A CA 1
ATOM 905 C C . SER A 1 115 ? 12.971 1.827 -13.422 1.00 91.06 115 SER A C 1
ATOM 907 O O . SER A 1 115 ? 12.942 1.187 -14.474 1.00 91.06 115 SER A O 1
ATOM 909 N N . ILE A 1 116 ? 12.340 3.004 -13.304 1.00 92.50 116 ILE A N 1
ATOM 910 C CA . ILE A 1 116 ? 11.433 3.527 -14.336 1.00 92.50 116 ILE A CA 1
ATOM 911 C C . ILE A 1 116 ? 12.140 3.743 -15.683 1.00 92.50 116 ILE A C 1
ATOM 913 O O . ILE A 1 116 ? 11.614 3.249 -16.678 1.00 92.50 116 ILE A O 1
ATOM 917 N N . PRO A 1 117 ? 13.325 4.379 -15.769 1.00 90.12 117 PRO A N 1
ATOM 918 C CA . PRO A 1 117 ? 14.049 4.508 -17.038 1.00 90.12 117 PRO A CA 1
ATOM 919 C C . PRO A 1 117 ? 14.476 3.169 -17.655 1.00 90.12 117 PRO A C 1
ATOM 921 O O . PRO A 1 117 ? 14.621 3.066 -18.869 1.00 90.12 117 PRO A O 1
ATOM 924 N N . ILE A 1 118 ? 14.681 2.136 -16.833 1.00 91.81 118 ILE A N 1
ATOM 925 C CA . ILE A 1 118 ? 15.079 0.798 -17.293 1.00 91.81 118 ILE A CA 1
ATOM 926 C C . ILE A 1 118 ? 13.869 0.060 -17.876 1.00 91.81 118 ILE A C 1
ATOM 928 O O . ILE A 1 118 ? 13.959 -0.564 -18.932 1.00 91.81 118 ILE A O 1
ATOM 932 N N . LEU A 1 119 ? 12.731 0.134 -17.185 1.00 93.69 119 LEU A N 1
ATOM 933 C CA . LEU A 1 119 ? 11.493 -0.554 -17.555 1.00 93.69 119 LEU A CA 1
ATOM 934 C C . LEU A 1 119 ? 10.720 0.169 -18.667 1.00 93.69 119 LEU A C 1
ATOM 936 O O . LEU A 1 119 ? 10.050 -0.473 -19.480 1.00 93.69 119 LEU A O 1
ATOM 940 N N . PHE A 1 120 ? 10.821 1.497 -18.697 1.00 95.00 120 PHE A N 1
ATOM 941 C CA . PHE A 1 120 ? 10.126 2.394 -19.615 1.00 95.00 120 PHE A CA 1
ATOM 942 C C . PHE A 1 120 ? 11.114 3.430 -20.183 1.00 95.00 120 PHE A C 1
ATOM 944 O O . PHE A 1 120 ? 11.032 4.624 -19.866 1.00 95.00 120 PHE A O 1
ATOM 951 N N . PRO A 1 121 ? 12.075 2.995 -21.020 1.00 94.25 121 PRO A N 1
ATOM 952 C CA . PRO A 1 121 ? 13.120 3.866 -21.564 1.00 94.25 121 PRO A CA 1
ATOM 953 C C . PRO A 1 121 ? 12.569 5.011 -22.420 1.00 94.25 121 PRO A C 1
ATOM 955 O O . PRO A 1 121 ? 13.262 5.998 -22.667 1.00 94.25 121 PRO A O 1
ATOM 958 N N . GLU A 1 122 ? 11.308 4.923 -22.849 1.00 92.81 122 GLU A N 1
ATOM 959 C CA . GLU A 1 122 ? 10.632 5.973 -23.602 1.00 92.81 122 GLU A CA 1
ATOM 960 C C . GLU A 1 122 ? 10.545 7.294 -22.809 1.00 92.81 122 GLU A C 1
ATOM 962 O O . GLU A 1 122 ? 10.476 8.361 -23.415 1.00 92.81 122 GLU A O 1
ATOM 967 N N . PHE A 1 123 ? 10.613 7.257 -21.471 1.00 90.50 123 PHE A N 1
ATOM 968 C CA . PHE A 1 123 ? 10.595 8.457 -20.625 1.00 90.50 123 PHE A CA 1
ATOM 969 C C . PHE A 1 123 ? 11.868 9.310 -20.700 1.00 90.50 123 PHE A C 1
ATOM 971 O O . PHE A 1 123 ? 11.785 10.512 -20.455 1.00 90.50 123 PHE A O 1
ATOM 978 N N . GLU A 1 124 ? 13.022 8.737 -21.049 1.00 88.56 124 GLU A N 1
ATOM 979 C CA . GLU A 1 124 ? 14.309 9.457 -21.025 1.00 88.56 124 GLU A CA 1
ATOM 980 C C . GLU A 1 124 ? 14.459 10.462 -22.172 1.00 88.56 124 GLU A C 1
ATOM 982 O O . GLU A 1 124 ? 15.167 11.459 -22.054 1.00 88.56 124 GLU A O 1
ATOM 987 N N . SER A 1 125 ? 13.775 10.218 -23.290 1.00 85.75 125 SER A N 1
ATOM 988 C CA . SER A 1 125 ? 13.846 11.064 -24.491 1.00 85.75 125 SER A CA 1
ATOM 989 C C . SER A 1 125 ? 12.548 11.815 -24.787 1.00 85.75 125 SER A C 1
ATOM 991 O O . SER A 1 125 ? 12.483 12.596 -25.738 1.00 85.75 125 SER A O 1
ATOM 993 N N . ALA A 1 126 ? 11.509 11.590 -23.984 1.00 88.44 126 ALA A N 1
ATOM 994 C CA . ALA A 1 126 ? 10.199 12.161 -24.221 1.00 88.44 126 ALA A CA 1
ATOM 995 C C . ALA A 1 126 ? 10.086 13.610 -23.743 1.00 88.44 126 ALA A C 1
ATOM 997 O O . ALA A 1 126 ? 10.627 14.009 -22.712 1.00 88.44 126 ALA A O 1
ATOM 998 N N . HIS A 1 127 ? 9.306 14.389 -24.488 1.00 88.62 127 HIS A N 1
ATOM 999 C CA . HIS A 1 127 ? 8.928 15.736 -24.094 1.00 88.62 127 HIS A CA 1
ATOM 1000 C C . HIS A 1 127 ? 7.792 15.678 -23.062 1.00 88.62 127 HIS A C 1
ATOM 1002 O O . HIS A 1 127 ? 6.921 14.816 -23.142 1.00 88.62 127 HIS A O 1
ATOM 1008 N N . GLU A 1 128 ? 7.720 16.654 -22.149 1.00 86.31 128 GLU A N 1
ATOM 1009 C CA . GLU A 1 128 ? 6.718 16.686 -21.063 1.00 86.31 128 GLU A CA 1
ATOM 1010 C C . GLU A 1 128 ? 5.260 16.522 -21.534 1.00 86.31 128 GLU A C 1
ATOM 1012 O O . GLU A 1 128 ? 4.429 15.943 -20.836 1.00 86.31 128 GLU A O 1
ATOM 1017 N N . LYS A 1 129 ? 4.941 16.988 -22.749 1.00 89.69 129 LYS A N 1
ATOM 1018 C CA . LYS A 1 129 ? 3.603 16.885 -23.351 1.00 89.69 129 LYS A CA 1
ATOM 1019 C C . LYS A 1 129 ? 3.178 15.430 -23.602 1.00 89.69 129 LYS A C 1
ATOM 1021 O O . LYS A 1 129 ? 1.984 15.146 -23.641 1.00 89.69 129 LYS A O 1
ATOM 1026 N N . ASP A 1 130 ? 4.145 14.527 -23.756 1.00 92.69 130 ASP A N 1
ATOM 1027 C CA . ASP A 1 130 ? 3.933 13.118 -24.082 1.00 92.69 130 ASP A CA 1
ATOM 1028 C C . ASP A 1 130 ? 3.852 12.249 -22.812 1.00 92.69 130 ASP A C 1
ATOM 1030 O O . ASP A 1 130 ? 3.373 11.115 -22.862 1.00 92.69 130 ASP A O 1
ATOM 1034 N N . TYR A 1 131 ? 4.232 12.783 -21.642 1.00 92.00 131 TYR A N 1
ATOM 1035 C CA . TYR A 1 131 ? 4.294 12.023 -20.387 1.00 92.00 131 TYR A CA 1
ATOM 1036 C C . TYR A 1 131 ? 2.957 11.442 -19.948 1.00 92.00 131 TYR A C 1
ATOM 1038 O O . TYR A 1 131 ? 2.932 10.350 -19.393 1.00 92.00 131 TYR A O 1
ATOM 1046 N N . ILE A 1 132 ? 1.833 12.112 -20.211 1.00 93.44 132 ILE A N 1
ATOM 1047 C CA . ILE A 1 132 ? 0.515 11.559 -19.865 1.00 93.44 132 ILE A CA 1
ATOM 1048 C C . ILE A 1 132 ? 0.184 10.333 -20.723 1.00 93.44 132 ILE A C 1
ATOM 1050 O O . ILE A 1 132 ? -0.375 9.360 -20.213 1.00 93.44 132 ILE A O 1
ATOM 1054 N N . ALA A 1 133 ? 0.536 10.351 -22.011 1.00 95.31 133 ALA A N 1
ATOM 1055 C CA . ALA A 1 133 ? 0.333 9.207 -22.894 1.00 95.31 133 ALA A CA 1
ATOM 1056 C C . ALA A 1 133 ? 1.268 8.049 -22.514 1.00 95.31 133 ALA A C 1
ATOM 1058 O O . ALA A 1 133 ? 0.811 6.913 -22.380 1.00 95.31 133 ALA A O 1
ATOM 1059 N N . LEU A 1 134 ? 2.542 8.349 -22.247 1.00 95.88 134 LEU A N 1
ATOM 1060 C CA . LEU A 1 134 ? 3.527 7.364 -21.793 1.00 95.88 134 LEU A CA 1
ATOM 1061 C C . LEU A 1 134 ? 3.155 6.758 -20.442 1.00 95.88 134 LEU A C 1
ATOM 1063 O O . LEU A 1 134 ? 3.223 5.544 -20.282 1.00 95.88 134 LEU A O 1
ATOM 1067 N N . LYS A 1 135 ? 2.675 7.576 -19.499 1.00 96.31 135 LYS A N 1
ATOM 1068 C CA . LYS A 1 135 ? 2.147 7.121 -18.210 1.00 96.31 135 LYS A CA 1
ATOM 1069 C C . LYS A 1 135 ? 1.046 6.090 -18.411 1.00 96.31 135 LYS A C 1
ATOM 1071 O O . LYS A 1 135 ? 1.096 5.036 -17.796 1.00 96.31 135 LYS A O 1
ATOM 1076 N N . ARG A 1 136 ? 0.067 6.362 -19.279 1.00 96.44 136 ARG A N 1
ATOM 1077 C CA . ARG A 1 136 ? -1.032 5.419 -19.545 1.00 96.44 136 ARG A CA 1
ATOM 1078 C C . ARG A 1 136 ? -0.520 4.102 -20.131 1.00 96.44 136 ARG A C 1
ATOM 1080 O O . ARG A 1 136 ? -0.884 3.050 -19.622 1.00 96.44 136 ARG A O 1
ATOM 1087 N N . ALA A 1 137 ? 0.370 4.164 -21.122 1.00 96.62 137 ALA A N 1
ATOM 1088 C CA . ALA A 1 137 ? 0.959 2.970 -21.728 1.00 96.62 137 ALA A CA 1
ATOM 1089 C C . ALA A 1 137 ? 1.794 2.147 -20.726 1.00 96.62 137 ALA A C 1
ATOM 1091 O O . ALA A 1 137 ? 1.717 0.920 -20.708 1.00 96.62 137 ALA A O 1
ATOM 1092 N N . ALA A 1 138 ? 2.570 2.812 -19.866 1.00 97.50 138 ALA A N 1
ATOM 1093 C CA . ALA A 1 138 ? 3.334 2.161 -18.806 1.00 97.50 138 ALA A CA 1
ATOM 1094 C C . ALA A 1 138 ? 2.418 1.555 -17.732 1.00 97.50 138 ALA A C 1
ATOM 1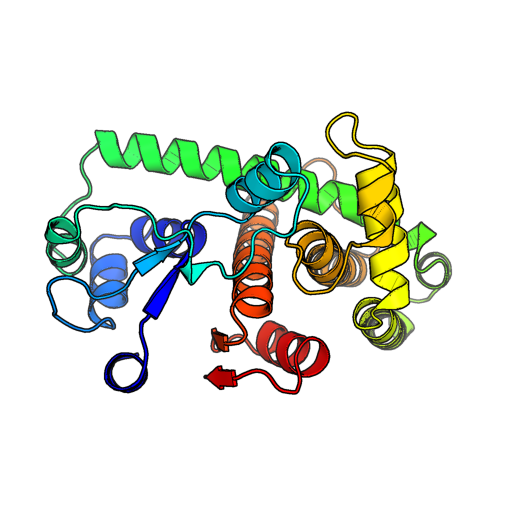096 O O . ALA A 1 138 ? 2.649 0.428 -17.309 1.00 97.50 138 ALA A O 1
ATOM 1097 N N . GLN A 1 139 ? 1.337 2.241 -17.345 1.00 97.88 139 GLN A N 1
ATOM 1098 C CA . GLN A 1 139 ? 0.326 1.685 -16.440 1.00 97.88 139 GLN A CA 1
ATOM 1099 C C . GLN A 1 139 ? -0.299 0.409 -17.007 1.00 97.88 139 GLN A C 1
ATOM 1101 O O . GLN A 1 139 ? -0.454 -0.556 -16.266 1.00 97.88 139 GLN A O 1
ATOM 1106 N N . ASP A 1 140 ? -0.616 0.370 -18.304 1.00 97.06 140 ASP A N 1
ATOM 1107 C CA . ASP A 1 140 ? -1.168 -0.832 -18.940 1.00 97.06 140 ASP A CA 1
ATOM 1108 C C . ASP A 1 140 ? -0.162 -1.996 -18.907 1.00 97.06 140 ASP A C 1
ATOM 1110 O O . ASP A 1 140 ? -0.546 -3.121 -18.593 1.00 97.06 140 ASP A O 1
ATOM 1114 N N . LYS A 1 141 ? 1.138 -1.725 -19.114 1.00 97.38 141 LYS A N 1
ATOM 1115 C CA . LYS A 1 141 ? 2.210 -2.721 -18.916 1.00 97.38 141 LYS A CA 1
ATOM 1116 C C . LYS A 1 141 ? 2.312 -3.183 -17.455 1.00 97.38 141 LYS A C 1
ATOM 1118 O O . LYS A 1 141 ? 2.470 -4.367 -17.213 1.00 97.38 141 LYS A O 1
ATOM 1123 N N . ILE A 1 142 ? 2.201 -2.289 -16.471 1.00 97.94 142 ILE A N 1
ATOM 1124 C CA . ILE A 1 142 ? 2.255 -2.651 -15.038 1.00 97.94 142 ILE A CA 1
ATOM 1125 C C . ILE A 1 142 ? 1.019 -3.468 -14.611 1.00 97.94 142 ILE A C 1
ATOM 1127 O O . ILE A 1 142 ? 1.083 -4.273 -13.682 1.00 97.94 142 ILE A O 1
ATOM 1131 N N . CYS A 1 143 ? -0.115 -3.296 -15.291 1.00 96.62 143 CYS A N 1
ATOM 1132 C CA . CYS A 1 143 ? -1.307 -4.116 -15.064 1.00 96.62 143 CYS A CA 1
ATOM 1133 C C . CYS A 1 143 ? -1.202 -5.508 -15.714 1.00 96.62 143 CYS A C 1
ATOM 1135 O O . CYS A 1 143 ? -1.950 -6.411 -15.334 1.00 96.62 143 CYS A O 1
ATOM 1137 N N . ASP A 1 144 ? -0.278 -5.703 -16.660 1.00 96.81 144 ASP A N 1
ATOM 1138 C CA . ASP A 1 144 ? -0.007 -7.005 -17.261 1.00 96.81 144 ASP A CA 1
ATOM 1139 C C . ASP A 1 144 ? 0.675 -7.949 -16.261 1.00 96.81 144 ASP A C 1
ATOM 1141 O O . ASP A 1 144 ? 1.659 -7.612 -15.598 1.00 96.81 144 ASP A O 1
ATOM 1145 N N . PHE A 1 145 ? 0.137 -9.164 -16.161 1.00 95.56 145 PHE A N 1
ATOM 1146 C CA . PHE A 1 145 ? 0.604 -10.157 -15.200 1.00 95.56 145 PHE A CA 1
ATOM 1147 C C . PHE A 1 145 ? 2.044 -10.591 -15.477 1.00 95.56 145 PHE A C 1
ATOM 1149 O O . PHE A 1 145 ? 2.871 -10.606 -14.565 1.00 95.56 145 PHE A O 1
ATOM 1156 N N . ASP A 1 146 ? 2.354 -10.928 -16.729 1.00 95.94 146 ASP A N 1
ATOM 1157 C CA . ASP A 1 146 ? 3.660 -11.470 -17.090 1.00 95.94 146 ASP A CA 1
ATOM 1158 C C . ASP A 1 146 ? 4.764 -10.418 -16.984 1.00 95.94 146 ASP A C 1
ATOM 1160 O O . ASP A 1 146 ? 5.897 -10.748 -16.626 1.00 95.94 146 ASP A O 1
ATOM 1164 N N . PHE A 1 147 ? 4.454 -9.152 -17.272 1.00 96.19 147 PHE A N 1
ATOM 1165 C CA . PHE A 1 147 ? 5.373 -8.041 -17.054 1.00 96.19 147 PHE A CA 1
ATOM 1166 C C . PHE A 1 147 ? 5.828 -7.948 -15.596 1.00 96.19 147 PHE A C 1
ATOM 1168 O O . PHE A 1 147 ? 7.034 -7.959 -15.335 1.00 96.19 147 PHE A O 1
ATOM 1175 N N . VAL A 1 148 ? 4.885 -7.907 -14.652 1.00 96.25 148 VAL A N 1
ATOM 1176 C CA . VAL A 1 148 ? 5.209 -7.804 -13.222 1.00 96.25 148 VAL A CA 1
ATOM 1177 C C . VAL A 1 148 ? 5.860 -9.084 -12.714 1.00 96.25 148 VAL A C 1
ATOM 1179 O O . VAL A 1 148 ? 6.861 -9.006 -12.001 1.00 96.25 148 VAL A O 1
ATOM 1182 N N . ARG A 1 149 ? 5.338 -10.258 -13.100 1.00 94.75 149 ARG A N 1
ATOM 1183 C CA . ARG A 1 149 ? 5.840 -11.550 -12.615 1.00 94.75 149 ARG A CA 1
ATOM 1184 C C . ARG A 1 149 ? 7.329 -11.710 -12.890 1.00 94.75 149 ARG A C 1
ATOM 1186 O O . ARG A 1 149 ? 8.053 -12.085 -11.981 1.00 94.75 149 ARG A O 1
ATOM 1193 N N . ARG A 1 150 ? 7.807 -11.348 -14.087 1.00 92.62 150 ARG A N 1
ATOM 1194 C CA . ARG A 1 150 ? 9.247 -11.400 -14.405 1.00 92.62 150 ARG A CA 1
ATOM 1195 C C . ARG A 1 150 ? 10.090 -10.544 -13.460 1.00 92.62 150 ARG A C 1
ATOM 1197 O O . ARG A 1 150 ? 11.169 -10.961 -13.057 1.00 92.62 150 ARG A O 1
ATOM 1204 N N . GLY A 1 151 ? 9.616 -9.348 -13.112 1.00 91.25 151 GLY A N 1
ATOM 1205 C CA . GLY A 1 151 ? 10.307 -8.488 -12.152 1.00 91.25 151 GLY A CA 1
ATOM 1206 C C . GLY A 1 151 ? 10.299 -9.082 -10.742 1.00 91.25 151 GLY A C 1
ATOM 1207 O O . GLY A 1 151 ? 11.336 -9.122 -10.086 1.00 91.25 151 GLY A O 1
ATOM 1208 N N . ALA A 1 152 ? 9.154 -9.603 -10.302 1.00 89.62 152 ALA A N 1
ATOM 1209 C CA . ALA A 1 152 ? 9.017 -10.229 -8.990 1.00 89.62 152 ALA A CA 1
ATOM 1210 C C . ALA A 1 152 ? 9.878 -11.499 -8.869 1.00 89.62 152 ALA A C 1
ATOM 1212 O O . ALA A 1 152 ? 10.555 -11.685 -7.863 1.00 89.62 152 ALA A O 1
ATOM 1213 N N . GLU A 1 153 ? 9.937 -12.320 -9.919 1.00 90.75 153 GLU A N 1
ATOM 1214 C CA . GLU A 1 153 ? 10.833 -13.476 -10.036 1.00 90.75 153 GLU A CA 1
ATOM 1215 C C . GLU A 1 153 ? 12.297 -13.095 -9.840 1.00 90.75 153 GLU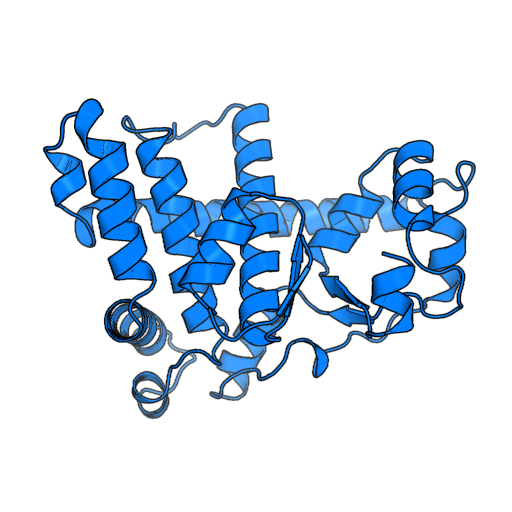 A C 1
ATOM 1217 O O . GLU A 1 153 ? 13.011 -13.777 -9.109 1.00 90.75 153 GLU A O 1
ATOM 1222 N N . VAL A 1 154 ? 12.746 -11.995 -10.453 1.00 88.06 154 VAL A N 1
ATOM 1223 C CA . VAL A 1 154 ? 14.118 -11.496 -10.287 1.00 88.06 154 VAL A CA 1
ATOM 1224 C C . VAL A 1 154 ? 14.374 -11.061 -8.845 1.00 88.06 154 VAL A C 1
ATOM 1226 O O . VAL A 1 154 ? 15.394 -11.451 -8.278 1.00 88.06 154 VAL A O 1
ATOM 1229 N N . LEU A 1 155 ? 13.454 -10.302 -8.239 1.00 85.50 155 LEU A N 1
ATOM 1230 C CA . LEU A 1 155 ? 13.573 -9.873 -6.839 1.00 85.50 155 LEU A CA 1
ATOM 1231 C C . LEU A 1 155 ? 13.678 -11.073 -5.891 1.00 85.50 155 LEU A C 1
ATOM 1233 O O . LEU A 1 155 ? 14.544 -11.112 -5.018 1.00 85.50 155 LEU A O 1
ATOM 1237 N N . VAL A 1 156 ? 12.826 -12.075 -6.097 1.00 85.50 156 VAL A N 1
ATOM 1238 C CA . VAL A 1 156 ? 12.812 -13.305 -5.305 1.00 85.50 156 VAL A CA 1
ATOM 1239 C C . VAL A 1 156 ? 14.079 -14.124 -5.529 1.00 85.50 156 VAL A C 1
ATOM 1241 O O . VAL A 1 156 ? 14.702 -14.538 -4.559 1.00 85.50 156 VAL A O 1
ATOM 1244 N N . ALA A 1 157 ? 14.524 -14.304 -6.773 1.00 85.31 157 ALA A N 1
ATOM 1245 C CA . ALA A 1 157 ? 15.731 -15.069 -7.085 1.00 85.31 157 ALA A CA 1
ATOM 1246 C C . ALA A 1 157 ? 17.022 -14.432 -6.536 1.00 85.31 157 ALA A C 1
ATOM 1248 O O . ALA A 1 157 ? 17.999 -15.138 -6.293 1.00 85.31 157 ALA A O 1
ATOM 1249 N N . GLN A 1 158 ? 17.045 -13.108 -6.355 1.00 85.31 158 GLN A N 1
ATOM 1250 C CA . GLN A 1 158 ? 18.170 -12.387 -5.750 1.00 85.31 158 GLN A CA 1
ATOM 1251 C C . GLN A 1 158 ? 18.127 -12.376 -4.217 1.00 85.31 158 GLN A C 1
ATOM 1253 O O . GLN A 1 158 ? 19.139 -12.082 -3.578 1.00 85.31 158 GLN A O 1
ATOM 1258 N N . SER A 1 159 ? 16.979 -12.692 -3.618 1.00 80.25 159 SER A N 1
ATOM 1259 C CA . SER A 1 159 ? 16.837 -12.763 -2.170 1.00 80.25 159 SER A CA 1
ATOM 1260 C C . SER A 1 159 ? 17.491 -14.038 -1.628 1.00 80.25 159 SER A C 1
ATOM 1262 O O . SER A 1 159 ? 17.135 -15.134 -2.060 1.00 80.25 159 SER A O 1
ATOM 1264 N N . PRO A 1 160 ? 18.383 -13.948 -0.623 1.00 78.62 160 PRO A N 1
ATOM 1265 C CA . PRO A 1 160 ? 18.976 -15.133 0.002 1.00 78.62 160 PRO A CA 1
ATOM 1266 C C . PRO A 1 160 ? 17.966 -15.943 0.832 1.00 78.62 160 PRO A C 1
ATOM 1268 O O . PRO A 1 160 ? 18.296 -17.020 1.322 1.00 78.62 160 PRO A O 1
ATOM 1271 N N . PHE A 1 161 ? 16.758 -15.413 1.025 1.00 77.19 161 PHE A N 1
ATOM 1272 C CA . PHE A 1 161 ? 15.721 -15.989 1.875 1.00 77.19 161 PHE A CA 1
ATOM 1273 C C . PHE A 1 161 ? 14.660 -16.766 1.091 1.00 77.19 161 PHE A C 1
ATOM 1275 O O . PHE A 1 161 ? 13.908 -17.528 1.688 1.00 77.19 161 PHE A O 1
ATOM 1282 N N . PHE A 1 162 ? 14.594 -16.593 -0.230 1.00 77.69 162 PHE A N 1
ATOM 1283 C CA . PHE A 1 162 ? 13.658 -17.329 -1.070 1.00 77.69 162 PHE A CA 1
ATOM 1284 C C . PHE A 1 162 ? 14.330 -18.523 -1.741 1.00 77.69 162 PHE A C 1
ATOM 1286 O O . PHE A 1 162 ? 15.479 -18.460 -2.176 1.00 77.69 162 PHE A O 1
ATOM 1293 N N . SER A 1 163 ? 13.586 -19.621 -1.881 1.00 72.88 163 SER A N 1
ATOM 1294 C CA . SER A 1 163 ? 14.045 -20.735 -2.714 1.00 72.88 163 SER A CA 1
ATOM 1295 C C . SER A 1 163 ? 13.844 -20.425 -4.199 1.00 72.88 163 SER A C 1
ATOM 1297 O O . SER A 1 163 ? 12.816 -19.861 -4.586 1.00 72.88 163 SER A O 1
ATOM 1299 N N . SER A 1 164 ? 14.758 -20.901 -5.043 1.00 68.44 164 SER A N 1
ATOM 1300 C CA . SER A 1 164 ? 14.644 -20.799 -6.503 1.00 68.44 164 SER A CA 1
ATOM 1301 C C . SER A 1 164 ? 13.407 -21.508 -7.074 1.00 68.44 164 SER A C 1
ATOM 1303 O O . SER A 1 164 ? 12.902 -21.094 -8.115 1.00 68.44 164 SER A O 1
ATOM 1305 N N . GLU A 1 165 ? 12.884 -22.536 -6.397 1.00 71.19 165 GLU A N 1
ATOM 1306 C CA . GLU A 1 165 ? 11.707 -23.301 -6.839 1.00 71.19 165 GLU A CA 1
ATOM 1307 C C . GLU A 1 165 ? 10.411 -22.480 -6.816 1.00 71.19 165 GLU A C 1
ATOM 1309 O O . GLU A 1 165 ? 9.529 -22.688 -7.650 1.00 71.19 165 GLU A O 1
ATOM 1314 N N . ASN A 1 166 ? 10.296 -21.518 -5.897 1.00 71.50 166 ASN A N 1
ATOM 1315 C CA . ASN A 1 166 ? 9.094 -20.697 -5.776 1.00 71.50 166 ASN A CA 1
ATOM 1316 C C . ASN A 1 166 ? 9.125 -19.413 -6.591 1.00 71.50 166 ASN A C 1
ATOM 1318 O O . ASN A 1 166 ? 8.060 -18.841 -6.795 1.00 71.50 166 ASN A O 1
ATOM 1322 N N . ALA A 1 167 ? 10.282 -19.001 -7.121 1.00 74.81 167 ALA A N 1
ATOM 1323 C CA . ALA A 1 167 ? 10.338 -17.871 -8.045 1.00 74.81 167 ALA A CA 1
ATOM 1324 C C . ALA A 1 167 ? 9.333 -18.076 -9.194 1.00 74.81 167 ALA A C 1
ATOM 1326 O O . ALA A 1 167 ? 8.470 -17.235 -9.421 1.00 74.81 167 ALA A O 1
ATOM 1327 N N . ALA A 1 168 ? 9.330 -19.266 -9.803 1.00 76.12 168 ALA A N 1
ATOM 1328 C CA . ALA A 1 168 ? 8.418 -19.622 -10.893 1.00 76.12 168 ALA A CA 1
ATOM 1329 C C . ALA A 1 168 ? 6.927 -19.717 -10.495 1.00 76.12 168 ALA A C 1
ATOM 1331 O O . ALA A 1 168 ? 6.074 -19.880 -11.366 1.00 76.12 168 ALA A O 1
ATOM 1332 N N . ARG A 1 169 ? 6.607 -19.670 -9.195 1.00 86.31 169 ARG A N 1
ATOM 1333 C CA . ARG A 1 169 ? 5.246 -19.795 -8.644 1.00 86.31 169 ARG A CA 1
ATOM 1334 C C . ARG A 1 169 ? 4.673 -18.467 -8.151 1.00 86.31 169 ARG A C 1
ATOM 1336 O O . ARG A 1 169 ? 3.557 -18.460 -7.640 1.00 86.31 169 ARG A O 1
ATOM 1343 N N . ILE A 1 170 ? 5.423 -17.372 -8.270 1.00 91.12 170 ILE A N 1
ATOM 1344 C CA . ILE A 1 170 ? 4.934 -16.049 -7.891 1.00 91.12 170 ILE A CA 1
ATOM 1345 C C . ILE A 1 170 ? 3.792 -15.660 -8.820 1.00 91.12 170 ILE A C 1
ATOM 1347 O O . ILE A 1 170 ? 3.935 -15.637 -10.045 1.00 91.12 170 ILE A O 1
ATOM 1351 N N . ASP A 1 171 ? 2.672 -15.292 -8.219 1.00 94.38 171 ASP A N 1
ATOM 1352 C CA . ASP A 1 171 ? 1.496 -14.826 -8.927 1.00 94.38 171 ASP A CA 1
ATOM 1353 C C . ASP A 1 171 ? 0.784 -13.694 -8.167 1.00 94.38 171 ASP A C 1
ATOM 1355 O O . ASP A 1 171 ? 1.355 -13.035 -7.297 1.00 94.38 171 ASP A O 1
ATOM 1359 N N . ARG A 1 172 ? -0.472 -13.436 -8.537 1.00 95.81 172 ARG A N 1
ATOM 1360 C CA . ARG A 1 172 ? -1.309 -12.352 -8.015 1.00 95.81 172 ARG A CA 1
ATOM 1361 C C . ARG A 1 172 ? -1.642 -12.476 -6.529 1.00 95.81 172 ARG A C 1
ATOM 1363 O O . ARG A 1 172 ? -2.032 -11.458 -5.950 1.00 95.81 172 ARG A O 1
ATOM 1370 N N . ASP A 1 173 ? -1.480 -13.657 -5.947 1.00 95.56 173 ASP A N 1
ATOM 1371 C CA . ASP A 1 173 ? -1.803 -13.932 -4.547 1.00 95.56 173 ASP A CA 1
ATOM 1372 C C . ASP A 1 173 ? -0.601 -13.680 -3.626 1.00 95.56 173 ASP A C 1
ATOM 1374 O O . ASP A 1 173 ? -0.718 -13.767 -2.403 1.00 95.56 173 ASP A O 1
ATOM 1378 N N . TRP A 1 174 ? 0.554 -13.328 -4.203 1.00 96.69 174 TRP A N 1
ATOM 1379 C CA . TRP A 1 174 ? 1.748 -12.968 -3.451 1.00 96.69 174 TRP A CA 1
ATOM 1380 C C . TRP A 1 174 ? 1.791 -11.465 -3.155 1.00 96.69 174 TRP A C 1
ATOM 1382 O O . TRP A 1 174 ? 1.704 -10.629 -4.065 1.00 96.69 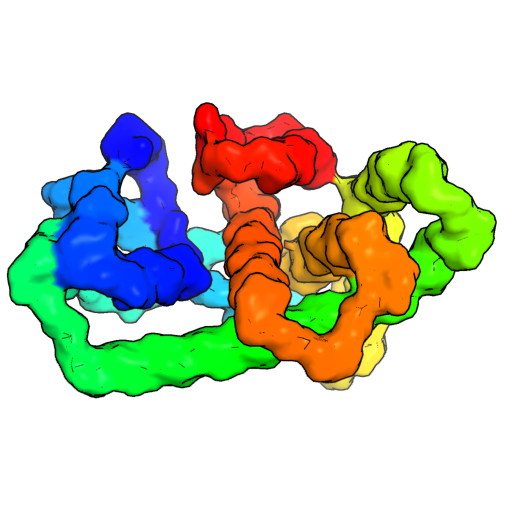174 TRP A O 1
ATOM 1392 N N . ILE A 1 175 ? 2.022 -11.085 -1.897 1.00 96.75 175 ILE A N 1
ATOM 1393 C CA . ILE A 1 175 ? 2.241 -9.686 -1.524 1.00 96.75 175 ILE A CA 1
ATOM 1394 C C . ILE A 1 175 ? 3.507 -9.132 -2.181 1.00 96.75 175 ILE A C 1
ATOM 1396 O O . ILE A 1 175 ? 3.507 -7.971 -2.574 1.00 96.75 175 ILE A O 1
ATOM 1400 N N . THR A 1 176 ? 4.547 -9.944 -2.402 1.00 94.81 176 THR A N 1
ATOM 1401 C CA . THR A 1 176 ? 5.752 -9.519 -3.138 1.00 94.81 176 THR A CA 1
ATOM 1402 C C . THR A 1 176 ? 5.427 -9.085 -4.574 1.00 94.81 176 THR A C 1
ATOM 1404 O O . THR A 1 176 ? 5.904 -8.045 -5.037 1.00 94.81 176 THR A O 1
ATOM 1407 N N . PHE A 1 177 ? 4.558 -9.832 -5.268 1.00 96.88 177 PHE A N 1
ATOM 1408 C CA . PHE A 1 177 ? 4.067 -9.457 -6.599 1.00 96.88 177 PHE A CA 1
ATOM 1409 C C . PHE A 1 177 ? 3.282 -8.143 -6.540 1.00 96.88 17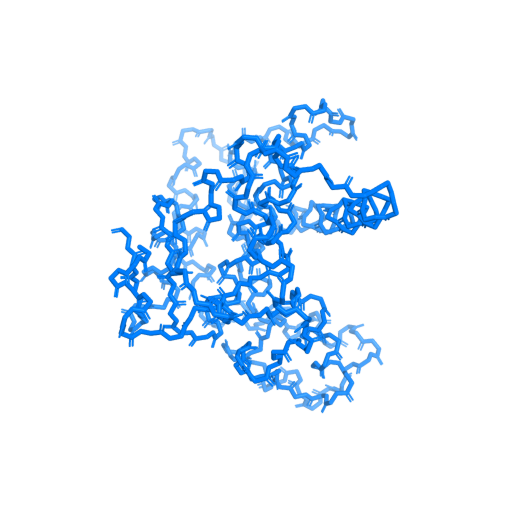7 PHE A C 1
ATOM 1411 O O . PHE A 1 177 ? 3.535 -7.226 -7.326 1.00 96.88 177 PHE A O 1
ATOM 1418 N N . ARG A 1 178 ? 2.346 -8.026 -5.587 1.00 97.81 178 ARG A N 1
ATOM 1419 C CA . ARG A 1 178 ? 1.509 -6.826 -5.432 1.00 97.81 178 ARG A CA 1
ATOM 1420 C C . ARG A 1 178 ? 2.309 -5.601 -5.022 1.00 97.81 178 ARG A C 1
ATOM 1422 O O . ARG A 1 178 ? 2.005 -4.512 -5.499 1.00 97.81 178 ARG A O 1
ATOM 1429 N N . TRP A 1 179 ? 3.350 -5.763 -4.217 1.00 96.94 179 TRP A N 1
ATOM 1430 C CA . TRP A 1 179 ? 4.248 -4.681 -3.844 1.00 96.94 179 TRP A CA 1
ATOM 1431 C C . TRP A 1 179 ? 4.993 -4.121 -5.042 1.00 96.94 179 TRP A C 1
ATOM 1433 O O 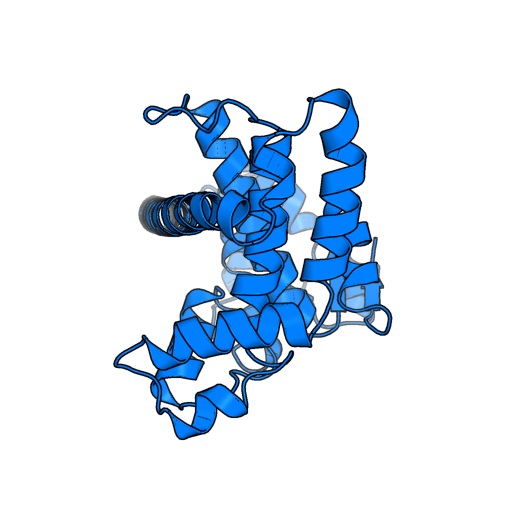. TRP A 1 179 ? 4.977 -2.908 -5.235 1.00 96.94 179 TRP A O 1
ATOM 1443 N N . LEU A 1 180 ? 5.566 -4.983 -5.888 1.00 96.88 180 LEU A N 1
ATOM 1444 C CA . LEU A 1 180 ? 6.228 -4.514 -7.100 1.00 96.88 180 LEU A CA 1
ATOM 1445 C C . LEU A 1 180 ? 5.218 -3.841 -8.036 1.00 96.88 180 LEU A C 1
ATOM 1447 O O . LEU A 1 180 ? 5.458 -2.734 -8.508 1.00 96.88 180 LEU A O 1
ATOM 1451 N N . GLN A 1 181 ? 4.068 -4.479 -8.270 1.00 98.12 181 GLN A N 1
ATOM 1452 C CA . GLN A 1 181 ? 3.025 -3.948 -9.147 1.00 98.12 181 GLN A CA 1
ATOM 1453 C C . GLN A 1 181 ? 2.547 -2.562 -8.705 1.00 98.12 181 GLN A C 1
ATOM 1455 O O . GLN A 1 181 ? 2.566 -1.610 -9.484 1.00 98.12 181 GLN A O 1
ATOM 1460 N N . VAL A 1 182 ? 2.109 -2.444 -7.453 1.00 98.44 182 VAL A N 1
ATOM 1461 C CA . VAL A 1 182 ? 1.569 -1.197 -6.914 1.00 98.44 182 VAL A CA 1
ATOM 1462 C C . VAL A 1 182 ? 2.683 -0.167 -6.757 1.00 98.44 182 VAL A C 1
ATOM 1464 O O . VAL A 1 182 ? 2.506 0.975 -7.173 1.00 98.44 182 VAL A O 1
ATOM 1467 N N . GLY A 1 183 ? 3.855 -0.562 -6.256 1.00 98.00 183 GLY A N 1
ATOM 1468 C CA . GLY A 1 183 ? 5.020 0.313 -6.138 1.00 98.00 183 GLY A CA 1
ATOM 1469 C C . GLY A 1 183 ? 5.377 0.975 -7.468 1.00 98.00 183 GLY A C 1
ATOM 1470 O O . GLY A 1 183 ? 5.516 2.198 -7.517 1.00 98.00 183 GLY A O 1
ATOM 1471 N N . LEU A 1 184 ? 5.418 0.204 -8.564 1.00 98.19 184 LEU A N 1
ATOM 1472 C CA . LEU A 1 184 ? 5.677 0.722 -9.912 1.00 98.19 184 LEU A CA 1
ATOM 1473 C C . LEU A 1 184 ? 4.641 1.760 -10.364 1.00 98.19 184 LEU A C 1
ATOM 1475 O O . LEU A 1 184 ? 5.017 2.745 -10.998 1.00 98.19 184 LEU A O 1
ATOM 1479 N N . LEU A 1 185 ? 3.355 1.593 -10.028 1.00 98.44 185 LEU A N 1
ATOM 1480 C CA . LEU A 1 185 ? 2.324 2.593 -10.346 1.00 98.44 185 LEU A CA 1
ATOM 1481 C C . LEU A 1 185 ? 2.573 3.918 -9.618 1.00 98.44 185 LEU A C 1
ATOM 1483 O O . LEU A 1 185 ? 2.483 4.985 -10.228 1.00 98.44 185 LEU A O 1
ATOM 1487 N N . PHE A 1 186 ? 2.918 3.856 -8.333 1.00 98.06 186 PHE A N 1
ATOM 1488 C CA . PHE A 1 186 ? 3.178 5.051 -7.535 1.00 98.06 186 PHE A CA 1
ATOM 1489 C C . PHE A 1 186 ? 4.473 5.758 -7.950 1.00 98.06 186 PHE A C 1
ATOM 1491 O O . PHE A 1 186 ? 4.468 6.979 -8.115 1.00 98.06 186 PHE A O 1
ATOM 1498 N N . VAL A 1 187 ? 5.568 5.030 -8.198 1.00 96.75 187 VAL A N 1
ATOM 1499 C CA . VAL A 1 187 ? 6.814 5.672 -8.656 1.00 96.75 187 VAL A CA 1
ATOM 1500 C C . VAL A 1 187 ? 6.716 6.217 -10.079 1.00 96.75 187 VAL A C 1
ATOM 1502 O O . VAL A 1 187 ? 7.327 7.242 -10.380 1.00 96.75 187 VAL A O 1
ATOM 1505 N N . LEU A 1 188 ? 5.896 5.608 -10.941 1.00 96.81 188 LEU A N 1
ATOM 1506 C CA . LEU A 1 188 ? 5.572 6.160 -12.255 1.00 96.81 188 LEU A CA 1
ATOM 1507 C C . LEU A 1 188 ? 4.846 7.508 -12.124 1.00 96.81 188 LEU A C 1
ATOM 1509 O O . LEU A 1 188 ? 5.179 8.464 -12.828 1.00 96.81 188 LEU A O 1
ATOM 1513 N N . ASP A 1 189 ? 3.895 7.618 -11.191 1.00 95.88 189 ASP A N 1
ATOM 1514 C CA . ASP A 1 189 ? 3.224 8.882 -10.877 1.00 95.88 189 ASP A CA 1
ATOM 1515 C C . ASP A 1 189 ? 4.208 9.942 -10.369 1.00 95.88 189 ASP A C 1
ATOM 1517 O O . ASP A 1 189 ? 4.138 11.099 -10.799 1.00 95.88 189 ASP A O 1
ATOM 1521 N N . LEU A 1 190 ? 5.160 9.553 -9.515 1.00 94.88 190 LEU A N 1
ATOM 1522 C CA . LEU A 1 190 ? 6.221 10.443 -9.048 1.00 94.88 190 LEU A CA 1
ATOM 1523 C C . LEU A 1 190 ? 7.136 10.900 -10.190 1.00 94.88 190 LEU A C 1
ATOM 1525 O O . LEU A 1 190 ? 7.387 12.099 -10.292 1.00 94.88 190 LEU A O 1
ATOM 1529 N N . LYS A 1 191 ? 7.579 10.003 -11.083 1.00 92.69 191 LYS A N 1
ATOM 1530 C CA . LYS A 1 191 ? 8.421 10.357 -12.242 1.00 92.69 191 LYS A CA 1
ATOM 1531 C C . LYS A 1 191 ? 7.731 11.369 -13.155 1.00 92.69 191 LYS A C 1
ATOM 1533 O O . LYS A 1 191 ? 8.360 12.327 -13.590 1.00 92.69 191 LYS A O 1
ATOM 1538 N N . VAL A 1 192 ? 6.434 11.199 -13.414 1.00 93.31 192 VAL A N 1
ATOM 1539 C CA . VAL A 1 192 ? 5.650 12.128 -14.249 1.00 93.31 192 VAL A CA 1
ATOM 1540 C C . VAL A 1 192 ? 5.470 13.484 -13.564 1.00 93.31 192 VAL A C 1
ATOM 1542 O O . VAL A 1 192 ? 5.498 14.523 -14.220 1.00 93.31 192 VAL A O 1
ATOM 1545 N N . LYS A 1 193 ? 5.283 13.488 -12.241 1.00 92.31 193 LYS A N 1
ATOM 1546 C CA . LYS A 1 193 ? 5.106 14.705 -11.437 1.00 92.31 193 LYS A CA 1
ATOM 1547 C C . LYS A 1 193 ? 6.412 15.473 -11.221 1.00 92.31 193 LYS A C 1
ATOM 1549 O O . LYS A 1 193 ? 6.379 16.695 -11.078 1.00 92.31 193 LYS A O 1
ATOM 1554 N N . TYR A 1 194 ? 7.536 14.763 -11.188 1.00 91.06 194 TYR A N 1
ATOM 1555 C CA . TYR A 1 194 ? 8.877 15.284 -10.938 1.00 91.06 194 TYR A CA 1
ATOM 1556 C C . TYR A 1 194 ? 9.842 14.822 -12.041 1.00 91.06 194 TYR A C 1
ATOM 1558 O O . TYR A 1 194 ? 10.719 13.992 -11.796 1.00 91.06 194 TYR A O 1
ATOM 1566 N N . PRO A 1 195 ? 9.712 15.350 -13.269 1.00 85.75 195 PRO A N 1
ATOM 1567 C CA . PRO A 1 195 ? 10.465 14.834 -14.410 1.00 85.75 195 PRO A CA 1
ATOM 1568 C C . PRO A 1 195 ? 11.968 15.109 -14.339 1.00 85.75 195 PRO A C 1
ATOM 1570 O O . PRO A 1 195 ? 12.764 14.287 -14.787 1.00 85.75 195 PRO A O 1
ATOM 1573 N N . GLY A 1 196 ? 12.361 16.208 -13.687 1.00 84.62 196 GLY A N 1
ATOM 1574 C CA . GLY A 1 196 ? 13.756 16.504 -13.340 1.00 84.62 196 GLY A CA 1
ATOM 1575 C C . GLY A 1 196 ? 14.310 15.674 -12.174 1.00 84.62 196 GLY A C 1
ATOM 1576 O O . GLY A 1 196 ? 15.417 15.943 -11.718 1.00 84.62 196 GLY A O 1
ATOM 1577 N N . GLY A 1 197 ? 13.544 14.699 -11.678 1.00 86.88 197 GLY A N 1
ATOM 1578 C CA . GLY A 1 197 ? 13.883 13.877 -10.525 1.00 86.88 197 GLY A CA 1
ATOM 1579 C C . GLY A 1 197 ? 13.399 14.460 -9.199 1.00 86.88 197 GLY A C 1
ATOM 1580 O O . GLY A 1 197 ? 12.947 15.604 -9.097 1.00 86.88 197 GLY A O 1
ATOM 1581 N N . ILE A 1 198 ? 13.491 13.631 -8.162 1.00 90.12 198 ILE A N 1
ATOM 1582 C CA . ILE A 1 198 ? 13.209 14.023 -6.783 1.00 90.12 198 ILE A CA 1
ATOM 1583 C C . ILE A 1 198 ? 14.509 14.578 -6.188 1.00 90.12 198 ILE A C 1
ATOM 1585 O O . ILE A 1 198 ? 15.553 13.936 -6.308 1.00 90.12 198 ILE A O 1
ATOM 1589 N N . PRO A 1 199 ? 14.493 15.772 -5.569 1.00 89.69 199 PRO A N 1
ATOM 1590 C CA . PRO A 1 199 ? 15.702 16.340 -4.992 1.00 89.69 199 PRO A CA 1
ATOM 1591 C C . PRO A 1 199 ? 16.225 15.453 -3.849 1.00 89.69 199 PRO A C 1
ATOM 1593 O O . PRO A 1 199 ? 15.423 14.966 -3.050 1.00 89.69 199 PRO A O 1
ATOM 1596 N N . PRO A 1 200 ? 17.556 15.313 -3.692 1.00 85.00 200 PRO A N 1
ATOM 1597 C CA . PRO A 1 200 ? 18.146 14.479 -2.641 1.00 85.00 200 PRO A CA 1
ATOM 1598 C C . PRO A 1 200 ? 17.803 14.982 -1.231 1.00 85.00 200 PRO A C 1
ATOM 1600 O O . PRO A 1 200 ? 17.711 14.201 -0.291 1.00 85.00 200 PRO A O 1
ATOM 1603 N N . VAL A 1 201 ? 17.576 16.293 -1.082 1.00 90.12 201 VAL A N 1
ATOM 1604 C CA . VAL A 1 201 ? 17.052 16.900 0.145 1.00 90.12 201 VAL A CA 1
ATOM 1605 C C . VAL A 1 201 ? 15.626 17.368 -0.122 1.00 90.12 201 VAL A C 1
ATOM 1607 O O . VAL A 1 201 ? 15.398 18.408 -0.744 1.00 90.12 201 VAL A O 1
ATOM 1610 N N . MET A 1 202 ? 14.654 16.587 0.344 1.00 92.94 202 MET A N 1
ATOM 1611 C CA . MET A 1 202 ? 13.239 16.887 0.145 1.00 92.94 202 MET A CA 1
ATOM 1612 C C . MET A 1 202 ? 12.715 17.903 1.169 1.00 92.94 202 MET A C 1
ATOM 1614 O O . MET A 1 202 ? 12.937 17.744 2.372 1.00 92.94 202 MET A O 1
ATOM 1618 N N . PRO A 1 203 ? 11.926 18.906 0.741 1.00 93.94 203 PRO A N 1
ATOM 1619 C CA . PRO A 1 203 ? 11.169 19.738 1.668 1.00 93.94 203 PRO A CA 1
ATOM 1620 C C . PRO A 1 203 ? 10.212 18.887 2.527 1.00 93.94 203 PRO A C 1
ATOM 1622 O O . PRO A 1 203 ? 9.591 17.967 1.987 1.00 93.94 203 PRO A O 1
ATOM 1625 N N . PRO A 1 204 ? 9.965 19.230 3.809 1.00 93.50 204 PRO A N 1
ATOM 1626 C CA . PRO A 1 204 ? 9.101 18.435 4.693 1.00 93.50 204 PRO A CA 1
ATOM 1627 C C . PRO A 1 204 ? 7.706 18.157 4.118 1.00 93.50 204 PRO A C 1
ATOM 1629 O O . PRO A 1 204 ? 7.195 17.047 4.211 1.00 93.50 204 PRO A O 1
ATOM 1632 N N . LYS A 1 205 ? 7.110 19.147 3.438 1.00 93.88 205 LYS A N 1
ATOM 1633 C CA . LYS A 1 205 ? 5.804 18.998 2.775 1.00 93.88 205 LYS A CA 1
ATOM 1634 C C . LYS A 1 205 ? 5.822 18.017 1.601 1.00 93.88 205 LYS A C 1
ATOM 1636 O O . LYS A 1 205 ? 4.785 17.451 1.283 1.00 93.88 205 LYS A O 1
ATOM 1641 N N . MET A 1 206 ? 6.952 17.881 0.907 1.00 94.62 206 MET A N 1
ATOM 1642 C CA . MET A 1 206 ? 7.097 16.917 -0.184 1.00 94.62 206 MET A CA 1
ATOM 1643 C C . MET A 1 206 ? 7.222 15.508 0.385 1.00 94.62 206 MET A C 1
ATOM 1645 O O . MET A 1 206 ? 6.464 14.642 -0.037 1.00 94.62 206 MET A O 1
ATOM 1649 N N . ARG A 1 207 ? 8.092 15.313 1.386 1.00 94.31 207 ARG A N 1
ATOM 1650 C CA . ARG A 1 207 ? 8.251 14.013 2.052 1.00 94.31 207 ARG A CA 1
ATOM 1651 C C . ARG A 1 207 ? 6.929 13.525 2.642 1.00 94.31 207 ARG A C 1
ATOM 1653 O O . ARG A 1 207 ? 6.556 12.389 2.402 1.00 94.31 207 ARG A O 1
ATOM 1660 N N . GLU A 1 208 ? 6.167 14.402 3.295 1.00 93.69 208 GLU A N 1
ATOM 1661 C CA . GLU A 1 208 ? 4.854 14.036 3.845 1.00 93.69 208 GLU A CA 1
ATOM 1662 C C . GLU A 1 208 ? 3.852 13.578 2.775 1.00 93.69 208 GLU A C 1
ATOM 1664 O O . GLU A 1 208 ? 3.109 12.629 2.988 1.00 93.69 208 GLU A O 1
ATOM 1669 N N . ARG A 1 209 ? 3.851 14.205 1.591 1.00 94.62 209 ARG A N 1
ATOM 1670 C CA . ARG A 1 209 ? 2.990 13.754 0.485 1.00 94.62 209 ARG A CA 1
ATOM 1671 C C . ARG A 1 209 ? 3.380 12.364 -0.007 1.00 94.62 209 ARG A C 1
ATOM 1673 O O . ARG A 1 209 ? 2.492 11.574 -0.286 1.00 94.62 209 ARG A O 1
ATOM 1680 N N . ILE A 1 210 ? 4.679 12.083 -0.099 1.00 95.62 210 ILE A N 1
ATOM 1681 C CA . ILE A 1 210 ? 5.167 10.767 -0.524 1.00 95.62 210 ILE A CA 1
ATOM 1682 C C . ILE A 1 210 ? 4.851 9.715 0.548 1.00 95.62 210 ILE A C 1
ATOM 1684 O O . ILE A 1 210 ? 4.440 8.617 0.198 1.00 95.62 210 ILE A O 1
ATOM 1688 N N . ARG A 1 211 ? 4.932 10.055 1.843 1.00 94.88 211 ARG A N 1
ATOM 1689 C CA . ARG A 1 211 ? 4.462 9.166 2.919 1.00 94.88 211 ARG A CA 1
ATOM 1690 C C . ARG A 1 211 ? 2.985 8.811 2.754 1.00 94.88 211 ARG A C 1
ATOM 1692 O O . ARG A 1 211 ? 2.631 7.649 2.885 1.00 94.88 211 ARG A O 1
ATOM 1699 N N . HIS A 1 212 ? 2.126 9.780 2.433 1.00 94.94 212 HIS A N 1
ATOM 1700 C CA . HIS A 1 212 ? 0.719 9.478 2.146 1.00 94.94 212 HIS A CA 1
ATOM 1701 C C . HIS A 1 212 ? 0.572 8.557 0.925 1.00 94.94 212 HIS A C 1
ATOM 1703 O O . HIS A 1 212 ? -0.154 7.574 1.008 1.00 94.94 212 HIS A O 1
ATOM 1709 N N . ASP A 1 213 ? 1.326 8.804 -0.154 1.00 96.06 213 ASP A N 1
ATOM 1710 C CA . ASP A 1 213 ? 1.351 7.915 -1.323 1.00 96.06 213 ASP A CA 1
ATOM 1711 C C . ASP A 1 213 ? 1.782 6.476 -0.944 1.00 96.06 213 ASP A C 1
ATOM 1713 O O . ASP A 1 213 ? 1.206 5.512 -1.439 1.00 96.06 213 ASP A O 1
ATOM 1717 N N . VAL A 1 214 ? 2.740 6.300 -0.026 1.00 95.81 214 VAL A N 1
ATOM 1718 C CA . VAL A 1 214 ? 3.134 4.977 0.500 1.00 95.81 214 VAL A CA 1
ATOM 1719 C C . VAL A 1 214 ? 1.986 4.309 1.254 1.00 95.81 214 VAL A C 1
ATOM 1721 O O . VAL A 1 214 ? 1.724 3.129 1.043 1.00 95.81 214 VAL A O 1
ATOM 1724 N N . LEU A 1 215 ? 1.277 5.039 2.113 1.00 95.38 215 LEU A N 1
ATOM 1725 C CA . LEU A 1 215 ? 0.145 4.493 2.869 1.00 95.38 215 LEU A CA 1
ATOM 1726 C C . LEU A 1 215 ? -1.003 4.076 1.936 1.00 95.38 215 LEU A C 1
ATOM 1728 O O . LEU A 1 215 ? -1.571 2.993 2.101 1.00 95.38 215 LEU A O 1
ATOM 1732 N N . ASP A 1 216 ? -1.286 4.884 0.914 1.00 96.69 216 ASP A N 1
ATOM 1733 C CA . ASP A 1 216 ? -2.249 4.565 -0.141 1.00 96.69 216 ASP A CA 1
ATOM 1734 C C . ASP A 1 216 ? -1.817 3.318 -0.931 1.00 96.69 216 ASP A C 1
ATOM 1736 O O . ASP A 1 216 ? -2.641 2.454 -1.246 1.00 96.69 216 ASP A O 1
ATOM 1740 N N . ALA A 1 217 ? -0.514 3.181 -1.204 1.00 97.25 217 ALA A N 1
ATOM 1741 C CA . ALA A 1 217 ? 0.058 2.008 -1.853 1.00 97.25 217 ALA A CA 1
ATOM 1742 C C . ALA A 1 217 ? -0.135 0.748 -1.005 1.00 97.25 217 ALA A C 1
ATOM 1744 O O . ALA A 1 217 ? -0.620 -0.262 -1.514 1.00 97.25 217 ALA A O 1
ATOM 1745 N N . GLN A 1 218 ? 0.169 0.809 0.294 1.00 96.25 218 GLN A N 1
ATOM 1746 C CA . GLN A 1 218 ? -0.049 -0.309 1.215 1.00 96.25 218 GLN A CA 1
ATOM 1747 C C . GLN A 1 218 ? -1.525 -0.708 1.271 1.00 96.25 218 GLN A C 1
ATOM 1749 O O . GLN A 1 218 ? -1.847 -1.897 1.249 1.00 96.25 218 GLN A O 1
ATOM 1754 N N . TYR A 1 219 ? -2.431 0.273 1.305 1.00 95.94 219 TYR A N 1
ATOM 1755 C CA . TYR A 1 219 ? -3.862 -0.001 1.348 1.00 95.94 219 TYR A CA 1
ATOM 1756 C C . TYR A 1 219 ? -4.349 -0.680 0.062 1.00 95.94 219 TYR A C 1
ATOM 1758 O O . TYR A 1 219 ? -5.070 -1.676 0.136 1.00 95.94 219 TYR A O 1
ATOM 1766 N N . LEU A 1 220 ? -3.890 -0.215 -1.106 1.00 98.06 220 LEU A N 1
ATOM 1767 C CA . LEU A 1 220 ? -4.201 -0.840 -2.391 1.00 98.06 220 LEU A CA 1
ATOM 1768 C C . LEU A 1 220 ? -3.622 -2.262 -2.500 1.00 98.06 220 LEU A C 1
ATOM 1770 O O . LEU A 1 220 ? -4.326 -3.157 -2.956 1.00 98.06 220 LEU A O 1
ATOM 1774 N N . MET A 1 221 ? -2.380 -2.503 -2.061 1.00 98.06 221 MET A N 1
ATOM 1775 C CA . MET A 1 221 ? -1.774 -3.846 -2.073 1.00 98.06 221 MET A CA 1
ATOM 1776 C C . MET A 1 221 ? -2.608 -4.850 -1.274 1.00 98.06 221 MET A C 1
ATOM 1778 O O . MET A 1 221 ? -2.930 -5.925 -1.776 1.00 98.06 221 MET A O 1
ATOM 1782 N N . LEU A 1 222 ? -2.977 -4.485 -0.043 1.00 98.00 222 LEU A N 1
ATOM 1783 C CA . LEU A 1 222 ? -3.760 -5.351 0.838 1.00 98.00 222 LEU A CA 1
ATOM 1784 C C . LEU A 1 222 ? -5.170 -5.568 0.285 1.00 98.00 222 LEU A C 1
ATOM 1786 O O . LEU A 1 222 ? -5.649 -6.696 0.263 1.00 98.00 222 LEU A O 1
ATOM 1790 N N . ALA A 1 223 ? -5.806 -4.524 -0.245 1.00 97.75 223 ALA A N 1
ATOM 1791 C CA . ALA A 1 223 ? -7.105 -4.662 -0.888 1.00 97.75 223 ALA A CA 1
ATOM 1792 C C . ALA A 1 223 ? -7.059 -5.613 -2.097 1.00 97.75 223 ALA A C 1
ATOM 1794 O O . ALA A 1 223 ? -7.984 -6.396 -2.300 1.00 97.75 223 ALA A O 1
ATOM 1795 N N . LEU A 1 224 ? -5.990 -5.565 -2.905 1.00 98.25 224 LEU A N 1
ATOM 1796 C CA . LEU A 1 224 ? -5.841 -6.427 -4.086 1.00 98.25 224 LEU A CA 1
ATOM 1797 C C . LEU A 1 224 ? -5.703 -7.903 -3.715 1.00 98.25 224 LEU A C 1
ATOM 1799 O O . LEU A 1 224 ? -6.169 -8.745 -4.477 1.00 98.25 224 LEU A O 1
ATOM 1803 N N . LEU A 1 225 ? -5.076 -8.202 -2.576 1.00 97.81 225 LEU A N 1
ATOM 1804 C CA . LEU A 1 225 ? -5.005 -9.562 -2.043 1.00 97.81 225 LEU A CA 1
ATOM 1805 C C . LEU A 1 225 ? -6.325 -10.003 -1.413 1.00 97.81 225 LEU A C 1
ATOM 1807 O O . LEU A 1 225 ? -6.733 -11.142 -1.591 1.00 97.81 225 LEU A O 1
ATOM 1811 N N . GLU A 1 226 ? -7.003 -9.111 -0.691 1.00 97.50 226 GLU A N 1
ATOM 1812 C CA . GLU A 1 226 ? -8.290 -9.429 -0.063 1.00 97.50 226 GLU A CA 1
ATOM 1813 C C . GLU A 1 226 ? -9.417 -9.598 -1.099 1.00 97.50 226 GLU A C 1
ATOM 1815 O O . GLU A 1 226 ? -10.375 -10.332 -0.874 1.00 97.50 226 GLU A O 1
ATOM 1820 N N . GLY A 1 227 ? -9.321 -8.913 -2.243 1.00 97.44 227 GLY A N 1
ATOM 1821 C CA . GLY A 1 227 ? -10.312 -8.960 -3.323 1.00 97.44 227 GLY A CA 1
ATOM 1822 C C . GLY A 1 227 ? -11.448 -7.935 -3.201 1.00 97.44 227 GLY A C 1
ATOM 1823 O O . GLY A 1 227 ? -12.315 -7.872 -4.077 1.00 97.44 227 GLY A O 1
ATOM 1824 N N . ALA A 1 228 ? -11.427 -7.084 -2.171 1.00 96.94 228 ALA A N 1
ATOM 1825 C CA . ALA A 1 228 ? -12.376 -5.988 -1.991 1.00 96.94 228 ALA A CA 1
ATOM 1826 C C . ALA A 1 228 ? -11.687 -4.699 -1.528 1.00 96.94 228 ALA A C 1
ATOM 1828 O O . ALA A 1 228 ? -10.707 -4.736 -0.784 1.00 96.94 228 ALA A O 1
ATOM 1829 N N . PHE A 1 229 ? -12.228 -3.547 -1.929 1.00 97.12 229 PHE A N 1
ATOM 1830 C CA . PHE A 1 229 ? -11.641 -2.248 -1.623 1.00 97.12 229 PHE A CA 1
ATOM 1831 C C . PHE A 1 229 ? -12.686 -1.176 -1.335 1.00 97.12 229 PHE A C 1
ATOM 1833 O O . PHE A 1 229 ? -13.660 -1.029 -2.069 1.00 97.12 229 PHE A O 1
ATOM 1840 N N . ALA A 1 230 ? -12.467 -0.390 -0.281 1.00 94.94 230 ALA A N 1
ATOM 1841 C CA . ALA A 1 230 ? -13.311 0.746 0.066 1.00 94.94 230 ALA A CA 1
ATOM 1842 C C . ALA A 1 230 ? -12.479 2.034 0.102 1.00 94.94 230 ALA A C 1
ATOM 1844 O O . ALA A 1 230 ? -11.704 2.261 1.036 1.00 94.94 230 ALA A O 1
ATOM 1845 N N . THR A 1 231 ? -12.645 2.890 -0.908 1.00 94.38 231 THR A N 1
ATOM 1846 C CA . THR A 1 231 ? -11.941 4.174 -1.011 1.00 94.38 231 THR A CA 1
ATOM 1847 C C . THR A 1 231 ? -12.715 5.173 -1.862 1.00 94.38 231 THR A C 1
ATOM 1849 O O . THR A 1 231 ? -13.382 4.807 -2.820 1.00 94.38 231 THR A O 1
ATOM 1852 N N . LYS A 1 232 ? -12.582 6.462 -1.538 1.00 93.94 232 LYS A N 1
ATOM 1853 C CA . LYS A 1 232 ? -13.102 7.569 -2.359 1.00 93.94 232 LYS A CA 1
ATOM 1854 C C . LYS A 1 232 ? -12.035 8.205 -3.248 1.00 93.94 232 LYS A C 1
ATOM 1856 O O . LYS A 1 232 ? -12.320 9.174 -3.956 1.00 93.94 232 LYS A O 1
ATOM 1861 N N . GLU A 1 233 ? -10.794 7.728 -3.177 1.00 96.19 233 GLU A N 1
ATOM 1862 C CA . GLU A 1 233 ? -9.700 8.309 -3.942 1.00 96.19 233 GLU A CA 1
ATOM 1863 C C . GLU A 1 233 ? -9.760 7.846 -5.400 1.00 96.19 233 GLU A C 1
ATOM 1865 O O . GLU A 1 233 ? -9.508 6.686 -5.719 1.00 96.19 233 GLU A O 1
ATOM 1870 N N . LYS A 1 234 ? -10.059 8.785 -6.307 1.00 97.12 234 LYS A N 1
ATOM 1871 C CA . LYS A 1 234 ? -10.258 8.501 -7.737 1.00 97.12 234 LYS A CA 1
ATOM 1872 C C . LYS A 1 234 ? -9.091 7.737 -8.373 1.00 97.12 234 LYS A C 1
ATOM 1874 O O . LYS A 1 234 ? -9.337 6.790 -9.108 1.00 97.12 234 LYS A O 1
ATOM 1879 N N . LYS A 1 235 ? -7.847 8.117 -8.053 1.00 96.50 235 LYS A N 1
ATOM 1880 C CA . LYS A 1 235 ? -6.622 7.467 -8.554 1.00 96.50 235 LYS A CA 1
ATOM 1881 C C . LYS A 1 235 ? -6.604 5.977 -8.203 1.00 96.50 235 LYS A C 1
ATOM 1883 O O . LYS A 1 235 ? -6.381 5.144 -9.076 1.00 96.50 235 LYS A O 1
ATOM 1888 N N . LEU A 1 236 ? -6.892 5.636 -6.945 1.00 98.12 236 LEU A N 1
ATOM 1889 C CA . LEU A 1 236 ? -6.898 4.244 -6.499 1.00 98.12 236 LEU A CA 1
ATOM 1890 C C . LEU A 1 236 ? -8.102 3.472 -7.035 1.00 98.12 236 LEU A C 1
ATOM 1892 O O . LEU A 1 236 ? -7.945 2.301 -7.355 1.00 98.12 236 LEU A O 1
ATOM 1896 N N . CYS A 1 237 ? -9.269 4.106 -7.195 1.00 98.25 237 CYS A N 1
ATOM 1897 C CA . CYS A 1 237 ? -10.407 3.479 -7.875 1.00 98.25 237 CYS A CA 1
ATOM 1898 C C . CYS A 1 237 ? -10.060 3.116 -9.327 1.00 98.25 237 CYS A C 1
ATOM 1900 O O . CYS A 1 237 ? -10.345 2.009 -9.775 1.00 98.25 237 CYS A O 1
ATOM 1902 N N . GLU A 1 238 ? -9.422 4.027 -10.066 1.00 97.00 238 GLU A N 1
ATOM 1903 C CA . GLU A 1 238 ? -8.992 3.780 -11.447 1.00 97.00 238 GLU A CA 1
ATOM 1904 C C . GLU A 1 238 ? -7.984 2.626 -11.525 1.00 97.00 238 GLU A C 1
ATOM 1906 O O . GLU A 1 238 ? -8.125 1.738 -12.367 1.00 97.00 238 GLU A O 1
ATOM 1911 N N . TRP A 1 239 ? -6.990 2.603 -10.634 1.00 98.25 239 TRP A N 1
ATOM 1912 C CA . TRP A 1 239 ? -6.022 1.508 -10.570 1.00 98.25 239 TRP A CA 1
ATOM 1913 C C . TRP A 1 239 ? -6.651 0.190 -10.137 1.00 98.25 239 TRP A C 1
ATOM 1915 O O . TRP A 1 239 ? -6.377 -0.830 -10.761 1.00 98.25 239 TRP A O 1
ATOM 1925 N N . TRP A 1 240 ? -7.545 0.200 -9.150 1.00 98.38 240 TRP A N 1
ATOM 1926 C CA . TRP A 1 240 ? -8.302 -0.978 -8.737 1.00 98.38 240 TRP A CA 1
ATOM 1927 C C . TRP A 1 240 ? -9.022 -1.623 -9.918 1.00 98.38 240 TRP A C 1
ATOM 1929 O O . TRP A 1 240 ? -8.827 -2.805 -10.186 1.00 98.38 240 TRP A O 1
ATOM 1939 N N . MET A 1 241 ? -9.786 -0.834 -10.678 1.00 97.25 241 MET A N 1
ATOM 1940 C CA . MET A 1 241 ? -10.560 -1.346 -11.810 1.00 97.25 241 MET A CA 1
ATOM 1941 C C . MET A 1 241 ? -9.680 -1.921 -12.928 1.00 97.25 241 MET A C 1
ATOM 1943 O O . MET A 1 241 ? -10.138 -2.781 -13.677 1.00 97.25 241 MET A O 1
ATOM 1947 N N . LYS A 1 242 ? -8.423 -1.473 -13.049 1.00 96.31 242 LYS A N 1
ATOM 1948 C CA . LYS A 1 242 ? -7.451 -2.061 -13.982 1.00 96.31 242 LYS A CA 1
ATOM 1949 C C . LYS A 1 242 ? -6.819 -3.345 -13.446 1.00 96.31 242 LYS A C 1
ATOM 1951 O O . LYS A 1 242 ? -6.628 -4.294 -14.199 1.00 96.31 242 LYS A O 1
ATOM 1956 N N . LEU A 1 243 ? -6.467 -3.360 -12.164 1.00 97.75 243 LEU A N 1
ATOM 1957 C CA . LEU A 1 243 ? -5.706 -4.438 -11.532 1.00 97.75 243 LEU A CA 1
ATOM 1958 C C . LEU A 1 243 ? -6.573 -5.621 -11.092 1.00 97.75 243 LEU A C 1
ATOM 1960 O O . LEU A 1 243 ? -6.080 -6.749 -11.028 1.00 97.75 243 LEU A O 1
ATOM 1964 N N . ASN A 1 244 ? -7.837 -5.361 -10.761 1.00 97.06 244 ASN A N 1
ATOM 1965 C CA . ASN A 1 244 ? -8.791 -6.342 -10.265 1.00 97.06 244 ASN A CA 1
ATOM 1966 C C . ASN A 1 244 ? -10.224 -6.028 -10.751 1.00 97.06 244 ASN A C 1
ATOM 1968 O O . ASN A 1 244 ? -11.081 -5.649 -9.951 1.00 97.06 244 ASN A O 1
ATOM 1972 N N . PRO A 1 245 ? -10.505 -6.166 -12.063 1.00 95.00 245 PRO A N 1
ATOM 1973 C CA . PRO A 1 245 ? -11.800 -5.800 -12.649 1.00 95.00 245 PRO A CA 1
ATOM 1974 C C . PRO A 1 245 ? -12.981 -6.634 -12.127 1.00 95.00 245 PRO A C 1
ATOM 1976 O O . PRO A 1 245 ? -14.122 -6.190 -12.212 1.00 95.00 245 PRO A O 1
ATOM 1979 N N . GLU A 1 246 ? -12.714 -7.831 -11.602 1.00 95.44 246 GLU A N 1
ATOM 1980 C CA . GLU A 1 246 ? -13.715 -8.727 -11.006 1.00 95.44 246 GLU A CA 1
ATOM 1981 C C . GLU A 1 246 ? -13.882 -8.502 -9.492 1.00 95.44 246 GLU A C 1
ATOM 1983 O O . GLU A 1 246 ? -14.780 -9.070 -8.871 1.00 95.44 246 GLU A O 1
ATOM 1988 N N . GLY A 1 247 ? -13.022 -7.674 -8.891 1.00 95.06 247 GLY A N 1
ATOM 1989 C CA . GLY A 1 247 ? -13.041 -7.365 -7.469 1.00 95.06 247 GLY A CA 1
ATOM 1990 C C . GLY A 1 247 ? -14.156 -6.403 -7.071 1.00 95.06 247 GLY A C 1
ATOM 1991 O O . GLY A 1 247 ? -14.717 -5.669 -7.886 1.00 95.06 247 GLY A O 1
ATOM 1992 N N . VAL A 1 248 ? -14.444 -6.354 -5.772 1.00 96.62 248 VAL A N 1
ATOM 1993 C CA . VAL A 1 248 ? -15.523 -5.517 -5.237 1.00 96.62 248 VAL A CA 1
ATOM 1994 C C . VAL A 1 248 ? -14.991 -4.143 -4.828 1.00 96.62 248 VAL A C 1
ATOM 1996 O O . VAL A 1 248 ? -14.173 -4.043 -3.918 1.00 96.62 248 VAL A O 1
ATOM 1999 N N . LEU A 1 249 ? -15.478 -3.073 -5.464 1.00 96.50 249 LEU A N 1
ATOM 2000 C CA . LEU A 1 249 ? -15.120 -1.687 -5.139 1.00 96.50 249 LEU A CA 1
ATOM 2001 C C . LEU A 1 249 ? -16.294 -0.935 -4.499 1.00 96.50 249 LEU A C 1
ATOM 2003 O O . LEU A 1 249 ? -17.381 -0.869 -5.069 1.00 96.50 249 LEU A O 1
ATOM 2007 N N . TYR A 1 250 ? -16.039 -0.290 -3.362 1.00 94.38 250 TYR A N 1
ATOM 2008 C CA . TYR A 1 250 ? -16.952 0.633 -2.690 1.00 94.38 250 TYR A CA 1
ATOM 2009 C C . TYR A 1 250 ? -16.369 2.055 -2.707 1.00 94.38 250 TYR A C 1
ATOM 2011 O O . TYR A 1 250 ? -15.461 2.358 -1.927 1.00 94.38 250 TYR A O 1
ATOM 2019 N N . SER A 1 251 ? -16.892 2.931 -3.575 1.00 88.69 251 SER A N 1
ATOM 2020 C CA . SER A 1 251 ? -16.410 4.315 -3.760 1.00 88.69 251 SER A CA 1
ATOM 2021 C C . SER A 1 251 ? -17.480 5.382 -3.574 1.00 88.69 251 SER A C 1
ATOM 2023 O O . SER A 1 251 ? -18.539 5.228 -4.218 1.00 88.69 251 SER A O 1
#

Sequence (251 aa):
MTELASAHGLLMTDALLYELVKGTDTERAGWFARFPDVARPFELIPNPGVLMRHELENNAACGLPSSHVRNIDHSYTALYRDPSYSIPPDLIKLREGKKDEIDEDTDQLLTLIDSIPILFPEFESAHEKDYIALKRAAQDKICDFDFVRRGAEVLVAQSPFFSSENAARIDRDWITFRWLQVGLLFVLDLKVKYPGGIPPVMPPKMRERIRHDVLDAQYLMLALLEGAFATKEKKLCEWWMKLNPEGVLYS

pLDDT: mean 91.93, std 5.45, range [68.44, 98.44]